Protein AF-A0A318QCZ2-F1 (afdb_monomer_lite)

Organism: NCBI:txid65958

pLDDT: mean 88.86, std 12.42, range [47.62, 98.19]

Foldseek 3Di:
DFDPPDPCDPVTHTPPNDDDDDDDDDDDQWDKDKQADPQCLQLDDLCPDDPPSVPCNQADFSQFGGFSDKDKDWDPDDPPDPDHIDIAIATFAAPQGDDPDSNHHGPDGHPFRRIQMDIAGRADPVVKDKDFAPCLQCVPADQRDFDPPDDHAHPPDLPGPSCVSNCLLSQHAHNPRDGHDHHNGIYID

Secondary structure (DSSP, 8-state):
----SS--BTTB--TT-----PPPSS--SEEEEEES--HHHHTS-TTTPPTTTT-GGGEEETTTEEEEEEEEEEE---TT--PPPEEEEEEEE-BS---SSTTS--SS--SB---EEEEEET--TTT--EEE-HHHHTTTS--S---TTS-SSB-S-TT-GGGHHHHHHHT---TT-SSPPPP-SEEE-

Sequence (189 aa):
MIDRNIPCSAISPSPNDAARYQRPRGTFTGVRFTVGLPFLENHSDPTAAPTPLNMTSMFWTWQYGYRFFTLDVTVTPKPDETARPHGFPVHLGSTGCESVSATEAPRKECSAPNLVTVTLPNFDPSQQTVKLDIRQILATSDVSTNQPKTAPGCMSDPDDQDCKGIFQAFGLPFGSETSPPAQSVFRGR

Structure (mmCIF, N/CA/C/O backbone):
data_AF-A0A318QCZ2-F1
#
_entry.id   AF-A0A318QCZ2-F1
#
loop_
_atom_site.group_PDB
_atom_site.id
_atom_site.type_symbol
_atom_site.label_atom_id
_atom_site.label_alt_id
_atom_site.label_comp_id
_atom_site.label_asym_id
_atom_site.label_entity_id
_atom_site.label_seq_id
_atom_site.pdbx_PDB_ins_code
_atom_site.Cartn_x
_atom_site.Cartn_y
_atom_site.Cartn_z
_atom_site.occupancy
_atom_site.B_iso_or_equiv
_atom_site.auth_seq_id
_atom_site.auth_comp_id
_atom_site.auth_asym_id
_atom_site.auth_atom_id
_atom_site.pdbx_PDB_model_num
ATOM 1 N N . MET A 1 1 ? -11.433 -1.012 -8.392 1.00 49.78 1 MET A N 1
ATOM 2 C CA . MET A 1 1 ? -10.637 0.120 -7.882 1.00 49.78 1 MET A CA 1
ATOM 3 C C . MET A 1 1 ? -11.571 1.275 -7.585 1.00 49.78 1 MET A C 1
ATOM 5 O O . MET A 1 1 ? -12.594 1.391 -8.251 1.00 49.78 1 MET A O 1
ATOM 9 N N . ILE A 1 2 ? -11.252 2.059 -6.558 1.00 51.94 2 ILE A N 1
ATOM 10 C CA . ILE A 1 2 ? -12.021 3.230 -6.131 1.00 51.94 2 ILE A CA 1
ATOM 11 C C . ILE A 1 2 ? -11.177 4.451 -6.519 1.00 51.94 2 ILE A C 1
ATOM 13 O O . ILE A 1 2 ? -10.158 4.700 -5.884 1.00 51.94 2 ILE A O 1
ATOM 17 N N . ASP A 1 3 ? -11.540 5.139 -7.603 1.00 47.62 3 ASP A N 1
ATOM 18 C CA . ASP A 1 3 ? -10.795 6.292 -8.142 1.00 47.62 3 ASP A CA 1
ATOM 19 C C . ASP A 1 3 ? -11.186 7.612 -7.443 1.00 47.62 3 ASP A C 1
ATOM 21 O O . ASP A 1 3 ? -12.313 7.760 -6.956 1.00 47.62 3 ASP A O 1
ATOM 25 N N . ARG A 1 4 ? -10.226 8.546 -7.365 1.00 51.97 4 ARG A N 1
ATOM 26 C CA . ARG A 1 4 ? -10.107 9.628 -6.370 1.00 51.97 4 ARG A CA 1
ATOM 27 C C . ARG A 1 4 ? -9.880 11.041 -6.918 1.00 51.97 4 ARG A C 1
ATOM 29 O O . ARG A 1 4 ? -9.468 11.913 -6.161 1.00 51.97 4 ARG A O 1
ATOM 36 N N . ASN A 1 5 ? -10.282 11.363 -8.144 1.00 50.62 5 ASN A N 1
ATOM 37 C CA . ASN A 1 5 ? -10.475 12.792 -8.460 1.00 50.62 5 ASN A CA 1
ATOM 38 C C . ASN A 1 5 ? -11.755 13.391 -7.842 1.00 50.62 5 ASN A C 1
ATOM 40 O O . ASN A 1 5 ? -12.070 14.555 -8.076 1.00 50.62 5 ASN A O 1
ATOM 44 N N . ILE A 1 6 ? -12.474 12.623 -7.015 1.00 51.75 6 ILE A N 1
ATOM 45 C CA . ILE A 1 6 ? -13.591 13.100 -6.204 1.00 51.75 6 ILE A CA 1
ATOM 46 C C . ILE A 1 6 ? -13.186 12.987 -4.726 1.00 51.75 6 ILE A C 1
ATOM 48 O O . ILE A 1 6 ? -12.898 11.876 -4.267 1.00 51.75 6 ILE A O 1
ATOM 52 N N . PRO A 1 7 ? -13.150 14.098 -3.963 1.00 55.31 7 PRO A N 1
ATOM 53 C CA . PRO A 1 7 ? -12.883 14.042 -2.534 1.00 55.31 7 PRO A CA 1
ATOM 54 C C . PRO A 1 7 ? -13.906 13.128 -1.861 1.00 55.31 7 PRO A C 1
ATOM 56 O O . PRO A 1 7 ? -15.108 13.334 -2.033 1.00 55.31 7 PRO A O 1
ATOM 59 N N . CYS A 1 8 ? -13.446 12.163 -1.056 1.00 52.91 8 CYS A N 1
ATOM 60 C CA . CYS A 1 8 ? -14.321 11.412 -0.158 1.00 52.91 8 CYS A CA 1
ATOM 61 C C . CYS A 1 8 ? -14.980 12.397 0.816 1.00 52.91 8 CYS A C 1
ATOM 63 O O . CYS A 1 8 ? -14.419 12.751 1.851 1.00 52.91 8 CYS A O 1
ATOM 65 N N . SER A 1 9 ? -16.164 12.874 0.454 1.00 54.50 9 SER A N 1
ATOM 66 C CA . SER A 1 9 ? -16.934 13.855 1.202 1.00 54.50 9 SER A CA 1
ATOM 67 C C . SER A 1 9 ? -18.383 13.401 1.251 1.00 54.50 9 SER A C 1
ATOM 69 O O . SER A 1 9 ? -18.859 12.707 0.353 1.00 54.50 9 SER A O 1
ATOM 71 N N . ALA A 1 10 ? -19.111 13.832 2.279 1.00 52.59 10 ALA A N 1
ATOM 72 C CA . ALA A 1 10 ? -20.543 13.554 2.394 1.00 52.59 10 ALA A CA 1
ATOM 73 C C . ALA A 1 10 ? -21.366 14.101 1.206 1.00 52.59 10 ALA A C 1
ATOM 75 O O . ALA A 1 10 ? -22.519 13.724 1.033 1.00 52.59 10 ALA A O 1
ATOM 76 N N . ILE A 1 11 ? -20.775 14.990 0.401 1.00 50.66 11 ILE A N 1
ATOM 77 C CA . ILE A 1 11 ? -21.428 15.758 -0.663 1.00 50.66 11 ILE A CA 1
ATOM 78 C C . ILE A 1 11 ? -21.080 15.216 -2.062 1.00 50.66 11 ILE A C 1
ATOM 80 O O . ILE A 1 11 ? -21.761 15.530 -3.033 1.00 50.66 11 ILE A O 1
ATOM 84 N N . SER A 1 12 ? -20.034 14.392 -2.181 1.00 52.69 12 SER A N 1
ATOM 85 C CA . SER A 1 12 ? -19.625 13.767 -3.441 1.00 52.69 12 SER A CA 1
ATOM 86 C C . SER A 1 12 ? -19.110 12.346 -3.167 1.00 52.69 12 SER A C 1
ATOM 88 O O . SER A 1 12 ? -17.909 12.142 -2.974 1.00 52.69 12 SER A O 1
ATOM 90 N N . PRO A 1 13 ? -20.016 11.358 -3.035 1.00 50.97 13 PRO A N 1
ATOM 91 C CA . PRO A 1 13 ? -19.627 9.978 -2.778 1.00 50.97 13 PRO A CA 1
ATOM 92 C C . PRO A 1 13 ? -18.903 9.387 -3.993 1.00 50.97 13 PRO A C 1
ATOM 94 O O . PRO A 1 13 ? -19.196 9.730 -5.139 1.00 50.97 13 PRO A O 1
ATOM 97 N N . SER A 1 14 ? -17.953 8.483 -3.746 1.00 53.84 14 SER A N 1
ATOM 98 C CA . SER A 1 14 ? -17.264 7.778 -4.829 1.00 53.84 14 SER A CA 1
ATOM 99 C C . SER A 1 14 ? -18.269 6.960 -5.654 1.00 53.84 14 SER A C 1
ATOM 101 O O . SER A 1 14 ? -19.126 6.300 -5.065 1.00 53.84 14 SER A O 1
ATOM 103 N N . PRO A 1 15 ? -18.151 6.921 -6.995 1.00 54.44 15 PRO A N 1
ATOM 104 C CA . PRO A 1 15 ? -19.009 6.085 -7.837 1.00 54.44 15 PRO A CA 1
ATOM 105 C C . PRO A 1 15 ? -18.805 4.577 -7.608 1.00 54.44 15 PRO A C 1
ATOM 107 O O . PRO A 1 15 ? -19.620 3.779 -8.059 1.00 54.44 15 PRO A O 1
ATOM 110 N N . ASN A 1 16 ? -17.734 4.180 -6.910 1.00 63.59 16 ASN A N 1
ATOM 111 C CA . ASN A 1 16 ? -17.421 2.793 -6.569 1.00 63.59 16 ASN A CA 1
ATOM 112 C C . ASN A 1 16 ? -17.177 2.660 -5.057 1.00 63.59 16 ASN A C 1
ATOM 114 O O . ASN A 1 16 ? -16.079 2.320 -4.628 1.00 63.59 16 ASN A O 1
ATOM 118 N N . ASP A 1 17 ? -18.183 2.953 -4.235 1.00 64.06 17 ASP A N 1
ATOM 119 C CA . ASP A 1 17 ? -18.082 2.901 -2.768 1.00 64.06 17 ASP A CA 1
ATOM 120 C C . ASP A 1 17 ? -18.012 1.474 -2.184 1.00 64.06 17 ASP A C 1
ATOM 122 O O . ASP A 1 17 ? -17.675 1.298 -1.012 1.00 64.06 17 ASP A O 1
ATOM 126 N N . ALA A 1 18 ? -18.286 0.450 -3.000 1.00 66.94 18 ALA A N 1
ATOM 127 C CA . ALA A 1 18 ? -18.251 -0.948 -2.595 1.00 66.94 18 ALA A CA 1
ATOM 128 C C . ALA A 1 18 ? -17.677 -1.869 -3.680 1.00 66.94 18 ALA A C 1
ATOM 130 O O . ALA A 1 18 ? -18.066 -1.822 -4.849 1.00 66.94 18 ALA A O 1
ATOM 131 N N . ALA A 1 19 ? -16.819 -2.802 -3.263 1.00 71.94 19 ALA A N 1
ATOM 132 C CA . ALA A 1 19 ? -16.504 -3.986 -4.051 1.00 71.94 19 ALA A CA 1
ATOM 133 C C . ALA A 1 19 ? -17.610 -5.031 -3.847 1.00 71.94 19 ALA A C 1
ATOM 135 O O . ALA A 1 19 ? -17.929 -5.403 -2.716 1.00 71.94 19 ALA A O 1
ATOM 136 N N . ARG A 1 20 ? -18.202 -5.510 -4.942 1.00 75.69 20 ARG A N 1
ATOM 137 C CA . ARG A 1 20 ? -19.234 -6.554 -4.917 1.00 75.69 20 ARG A CA 1
ATOM 138 C C . ARG A 1 20 ? -18.637 -7.863 -5.403 1.00 75.69 20 ARG A C 1
ATOM 140 O O . ARG A 1 20 ? -17.871 -7.879 -6.360 1.00 75.69 20 ARG A O 1
ATOM 147 N N . TYR A 1 21 ? -19.027 -8.959 -4.772 1.00 75.06 21 TYR A N 1
ATOM 148 C CA . TYR A 1 21 ? -18.666 -10.299 -5.208 1.00 75.06 21 TYR A CA 1
ATOM 149 C C . TYR A 1 21 ? -19.895 -11.203 -5.151 1.00 75.06 21 TYR A C 1
ATOM 151 O O . TYR A 1 21 ? -20.818 -10.972 -4.368 1.00 75.06 21 TYR A O 1
ATOM 159 N N . GLN A 1 22 ? -19.915 -12.232 -5.993 1.00 80.62 22 GLN A N 1
ATOM 160 C CA . GLN A 1 22 ? -20.927 -13.279 -5.919 1.00 80.62 22 GLN A CA 1
ATOM 161 C C . GLN A 1 22 ? -20.401 -14.401 -5.031 1.00 80.62 22 GLN A C 1
ATOM 163 O O . GLN A 1 22 ? -19.329 -14.951 -5.278 1.00 80.62 22 GLN A O 1
ATOM 168 N N . ARG A 1 23 ? -21.145 -14.732 -3.975 1.00 79.50 23 ARG A N 1
ATOM 169 C CA . ARG A 1 23 ? -20.776 -15.824 -3.074 1.00 79.50 23 ARG A CA 1
ATOM 170 C C . ARG A 1 23 ? -21.178 -17.170 -3.691 1.00 79.50 23 ARG A C 1
ATOM 172 O O . ARG A 1 23 ? -22.339 -17.319 -4.078 1.00 79.50 23 ARG A O 1
ATOM 179 N N . PRO A 1 24 ? -20.290 -18.178 -3.720 1.00 83.56 24 PRO A N 1
ATOM 180 C CA . PRO A 1 24 ? -20.687 -19.547 -4.031 1.00 83.56 24 PRO A CA 1
ATOM 181 C C . PRO A 1 24 ? -21.717 -20.089 -3.024 1.00 83.56 24 PRO A C 1
ATOM 183 O O . PRO A 1 24 ? -21.839 -19.605 -1.892 1.00 83.56 24 PRO A O 1
ATOM 186 N N . ARG A 1 25 ? -22.452 -21.137 -3.414 1.00 84.75 25 ARG A N 1
ATOM 187 C CA . ARG A 1 25 ? -23.305 -21.883 -2.475 1.00 84.75 25 ARG A CA 1
ATOM 188 C C . A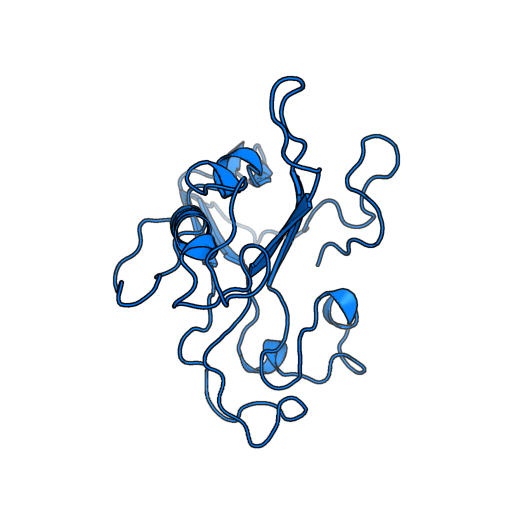RG A 1 25 ? -22.432 -22.599 -1.440 1.00 84.75 25 ARG A C 1
ATOM 190 O O . ARG A 1 25 ? -21.395 -23.149 -1.793 1.00 84.75 25 ARG A O 1
ATOM 197 N N . GLY A 1 26 ? -22.873 -22.614 -0.183 1.00 85.50 26 GLY A N 1
ATOM 198 C CA . GLY A 1 26 ? -22.170 -23.277 0.918 1.00 85.50 26 GLY A CA 1
ATOM 199 C C . GLY A 1 26 ? -22.177 -22.469 2.214 1.00 85.50 26 GLY A C 1
ATOM 200 O O . GLY A 1 26 ? -22.695 -21.347 2.255 1.00 85.50 26 GLY A O 1
ATOM 201 N N . THR A 1 27 ? -21.596 -23.060 3.256 1.00 84.75 27 THR A N 1
ATOM 202 C CA . THR A 1 27 ? -21.367 -22.435 4.564 1.00 84.75 27 THR A CA 1
ATOM 203 C C . THR A 1 27 ? -19.943 -21.902 4.620 1.00 84.75 27 THR A C 1
ATOM 205 O O . THR A 1 27 ? -19.006 -22.592 4.227 1.00 84.75 27 THR A O 1
ATOM 208 N N . PHE A 1 28 ? -19.783 -20.680 5.117 1.00 85.88 28 PHE A N 1
ATOM 209 C CA . PHE A 1 28 ? -18.498 -19.997 5.212 1.00 85.88 28 PHE A CA 1
ATOM 210 C C . PHE A 1 28 ? -18.249 -19.635 6.672 1.00 85.88 28 PHE A C 1
ATOM 212 O O . PHE A 1 28 ? -19.167 -19.208 7.365 1.00 85.88 28 PHE A O 1
ATOM 219 N N . THR A 1 29 ? -17.017 -19.815 7.135 1.00 90.44 29 THR A N 1
ATOM 220 C CA . THR A 1 29 ? -16.591 -19.477 8.503 1.00 90.44 29 THR A CA 1
ATOM 221 C C . THR A 1 29 ? -15.766 -18.195 8.549 1.00 90.44 29 THR A C 1
ATOM 223 O O . THR A 1 29 ? -15.229 -17.841 9.593 1.00 90.44 29 THR A O 1
ATOM 226 N N . GLY A 1 30 ? -15.627 -17.499 7.422 1.00 93.00 30 GLY A N 1
ATOM 227 C CA . GLY A 1 30 ? -14.833 -16.288 7.307 1.00 93.00 30 GLY A CA 1
ATOM 228 C C . GLY A 1 30 ? -14.638 -15.858 5.860 1.00 93.00 30 GLY A C 1
ATOM 229 O O . GLY A 1 30 ? -15.096 -16.520 4.926 1.00 93.00 30 GLY A O 1
ATOM 230 N N . VAL A 1 31 ? -13.915 -14.756 5.685 1.00 92.75 31 VAL A N 1
ATOM 231 C CA . VAL A 1 31 ? -13.464 -14.275 4.377 1.00 92.75 31 VAL A CA 1
ATOM 232 C C . VAL A 1 31 ? -11.962 -14.021 4.406 1.00 92.75 31 VAL A C 1
ATOM 234 O O . VAL A 1 31 ? -11.416 -13.532 5.397 1.00 92.75 31 VAL A O 1
ATOM 237 N N . ARG A 1 32 ? -11.289 -14.354 3.304 1.00 94.38 32 ARG A N 1
ATOM 238 C CA . ARG A 1 32 ? -9.893 -14.004 3.057 1.00 94.38 32 ARG A CA 1
ATOM 239 C C . ARG A 1 32 ? -9.766 -13.412 1.664 1.00 94.38 32 ARG A C 1
ATOM 241 O O . ARG A 1 32 ? -10.324 -13.959 0.718 1.00 94.38 32 ARG A O 1
ATOM 248 N N . PHE A 1 33 ? -9.041 -12.311 1.549 1.00 93.69 33 PHE A N 1
ATOM 249 C CA . PHE A 1 33 ? -8.756 -11.665 0.273 1.00 93.69 33 PHE A CA 1
ATOM 250 C C . PHE A 1 33 ? -7.414 -10.939 0.333 1.00 93.69 33 PHE A C 1
ATOM 252 O O . PHE A 1 33 ? -6.857 -10.729 1.413 1.00 93.69 33 PHE A O 1
ATOM 259 N N . THR A 1 34 ? -6.911 -10.559 -0.835 1.00 95.88 34 THR A N 1
ATOM 260 C CA . THR A 1 34 ? -5.675 -9.792 -0.974 1.00 95.88 34 THR A CA 1
ATOM 261 C C . THR A 1 34 ? -6.004 -8.393 -1.478 1.00 95.88 34 THR A C 1
ATOM 263 O O . THR A 1 34 ? -6.787 -8.251 -2.417 1.00 95.88 34 THR A O 1
ATOM 266 N N . VAL A 1 35 ? -5.419 -7.362 -0.867 1.00 95.62 35 VAL A N 1
ATOM 267 C CA . VAL A 1 35 ? -5.391 -6.011 -1.444 1.00 95.62 35 VAL A CA 1
ATOM 268 C C . VAL A 1 35 ? -4.099 -5.892 -2.236 1.00 95.62 35 VAL A C 1
ATOM 270 O O . VAL A 1 35 ? -3.010 -5.833 -1.668 1.00 95.62 35 VAL A O 1
ATOM 273 N N . GLY A 1 36 ? -4.244 -5.943 -3.554 1.00 95.06 36 GLY A N 1
ATOM 274 C CA . GLY A 1 36 ? -3.154 -5.947 -4.515 1.00 95.06 36 GLY A CA 1
ATOM 275 C C . GLY A 1 36 ? -3.565 -6.611 -5.820 1.00 95.06 36 GLY A C 1
ATOM 276 O O . GLY A 1 36 ? -4.715 -7.033 -5.971 1.00 95.06 36 GLY A O 1
ATOM 277 N N . LEU A 1 37 ? -2.626 -6.699 -6.756 1.00 95.31 37 LEU A N 1
ATOM 278 C CA . LEU A 1 37 ? -2.798 -7.404 -8.024 1.00 95.31 37 LEU A CA 1
ATOM 279 C C . LEU A 1 37 ? -1.761 -8.523 -8.138 1.00 95.31 37 LEU A C 1
ATOM 281 O O . LEU A 1 37 ? -0.651 -8.367 -7.626 1.00 95.31 37 LEU A O 1
ATOM 285 N N . PRO A 1 38 ? -2.082 -9.643 -8.809 1.00 96.00 38 PRO A N 1
ATOM 286 C CA . PRO A 1 38 ? -1.045 -10.582 -9.199 1.00 96.00 38 PRO A CA 1
ATOM 287 C C . PRO A 1 38 ? -0.043 -9.901 -10.144 1.00 96.00 38 PRO A C 1
ATOM 289 O O . PRO A 1 38 ? -0.347 -8.897 -10.790 1.00 96.00 38 PRO A O 1
ATOM 292 N N . PHE A 1 39 ? 1.180 -10.430 -10.182 1.00 97.38 39 PHE A N 1
ATOM 293 C CA . PHE A 1 39 ? 2.324 -9.772 -10.814 1.00 97.38 39 PHE A CA 1
ATOM 294 C C . PHE A 1 39 ? 2.075 -9.374 -12.279 1.00 97.38 39 PHE A C 1
ATOM 296 O O . PHE A 1 39 ? 2.340 -8.238 -12.664 1.00 97.38 39 PHE A O 1
ATOM 303 N N . LEU A 1 40 ? 1.533 -10.284 -13.094 1.00 95.31 40 LEU A N 1
ATOM 304 C CA . LEU A 1 40 ? 1.324 -10.025 -14.522 1.00 95.31 40 LEU A CA 1
ATOM 305 C C . LEU A 1 40 ? 0.307 -8.904 -14.753 1.00 95.31 40 LEU A C 1
ATOM 307 O O . LEU A 1 40 ? 0.531 -8.027 -15.582 1.00 95.31 40 LEU A O 1
ATOM 311 N N . GLU A 1 41 ? -0.787 -8.903 -13.997 1.00 95.19 41 GLU A N 1
ATOM 312 C CA . GLU A 1 41 ? -1.804 -7.861 -14.048 1.00 95.19 41 GLU A CA 1
ATOM 313 C C . GLU A 1 41 ? -1.253 -6.527 -13.537 1.00 95.19 41 GLU A C 1
ATOM 315 O O . GLU A 1 41 ? -1.534 -5.491 -14.142 1.00 95.19 41 GLU A O 1
ATOM 320 N N . ASN A 1 42 ? -0.432 -6.549 -12.479 1.00 96.62 42 ASN A N 1
ATOM 321 C CA . ASN A 1 42 ? 0.165 -5.350 -11.894 1.00 96.62 42 ASN A CA 1
ATOM 322 C C . ASN A 1 42 ? 1.030 -4.561 -12.892 1.00 96.62 42 ASN A C 1
ATOM 324 O O . ASN A 1 42 ? 1.007 -3.335 -12.892 1.00 96.62 42 ASN A O 1
ATOM 328 N N . HIS A 1 43 ? 1.771 -5.258 -13.754 1.00 96.75 43 HIS A N 1
ATOM 329 C CA . HIS A 1 43 ? 2.695 -4.645 -14.716 1.00 96.75 43 HIS A CA 1
ATOM 330 C C . HIS A 1 43 ? 2.185 -4.689 -16.167 1.00 96.75 43 HIS A C 1
ATOM 332 O O . HIS A 1 43 ? 2.946 -4.452 -17.107 1.00 96.75 43 HIS A O 1
ATOM 338 N N . SER A 1 44 ? 0.901 -5.006 -16.360 1.00 93.44 44 SER A N 1
ATOM 339 C CA . SER A 1 44 ? 0.249 -4.976 -17.673 1.00 93.44 44 SER A CA 1
ATOM 340 C C . SER A 1 44 ? 0.059 -3.542 -18.187 1.00 93.44 44 SER A C 1
ATOM 342 O O . SER A 1 44 ? 0.100 -2.585 -17.415 1.00 93.44 44 SER A O 1
ATOM 344 N N . ASP A 1 45 ? -0.155 -3.384 -19.497 1.00 92.31 45 ASP A N 1
ATOM 345 C CA . ASP A 1 45 ? -0.419 -2.076 -20.108 1.00 92.31 45 ASP A CA 1
ATOM 346 C C . ASP A 1 45 ? -1.756 -1.492 -19.602 1.00 92.31 45 ASP A C 1
ATOM 348 O O . ASP A 1 45 ? -2.825 -2.009 -19.955 1.00 92.31 45 ASP A O 1
ATOM 352 N N . PRO A 1 46 ? -1.737 -0.397 -18.817 1.00 88.50 46 PRO A N 1
ATOM 353 C CA . PRO A 1 46 ? -2.949 0.186 -18.257 1.00 88.50 46 PRO A CA 1
ATOM 354 C C . PRO A 1 46 ? -3.835 0.846 -19.320 1.00 88.50 46 PRO A C 1
ATOM 356 O O . PRO A 1 46 ? -5.022 1.051 -19.083 1.00 88.50 46 PRO A O 1
ATOM 359 N N . THR A 1 47 ? -3.298 1.170 -20.501 1.00 88.81 47 THR A N 1
ATOM 360 C CA . THR A 1 47 ? -4.066 1.793 -21.592 1.00 88.81 47 THR A CA 1
ATOM 361 C C . THR A 1 47 ? -4.945 0.789 -22.338 1.00 88.81 47 THR A C 1
ATOM 363 O O . THR A 1 47 ? -5.953 1.174 -22.931 1.00 88.81 47 THR A O 1
ATOM 366 N N . ALA A 1 48 ? -4.597 -0.499 -22.262 1.00 91.81 48 ALA A N 1
ATOM 367 C CA . ALA A 1 48 ? -5.330 -1.606 -22.870 1.00 91.81 48 ALA A CA 1
ATOM 368 C C . ALA A 1 48 ? -6.099 -2.463 -21.845 1.00 91.81 48 ALA A C 1
ATOM 370 O O . ALA A 1 48 ? -6.849 -3.363 -22.231 1.00 91.81 48 ALA A O 1
ATOM 371 N N . ALA A 1 49 ? -5.914 -2.217 -20.546 1.00 89.12 49 ALA A N 1
ATOM 372 C CA . ALA A 1 49 ? -6.538 -3.002 -19.490 1.00 89.12 49 ALA A CA 1
ATOM 373 C C . ALA A 1 49 ? -8.071 -2.805 -19.449 1.00 89.12 49 ALA A C 1
ATOM 375 O O . ALA A 1 49 ? -8.574 -1.725 -19.752 1.00 89.12 49 ALA A O 1
ATOM 376 N N . PRO A 1 50 ? -8.864 -3.817 -19.056 1.00 85.62 50 PRO A N 1
ATOM 377 C CA . PRO A 1 50 ? -10.296 -3.636 -18.842 1.00 85.62 50 PRO A CA 1
ATOM 378 C C . PRO A 1 50 ? -10.570 -2.842 -17.556 1.00 85.62 50 PRO A C 1
ATOM 380 O O . PRO A 1 50 ? -9.757 -2.811 -16.632 1.00 85.62 50 PRO A O 1
ATOM 383 N N . THR A 1 51 ? -11.759 -2.247 -17.439 1.00 79.56 51 THR A N 1
ATOM 384 C CA . THR A 1 51 ? -12.223 -1.668 -16.168 1.00 79.56 51 THR A CA 1
ATOM 385 C C . THR A 1 51 ? -12.230 -2.729 -15.058 1.00 79.56 51 THR A C 1
ATOM 387 O O . THR A 1 51 ? -12.701 -3.843 -15.287 1.00 79.56 51 THR A O 1
ATOM 390 N N . PRO A 1 52 ? -11.745 -2.410 -13.842 1.00 79.50 52 PRO A N 1
ATOM 391 C CA . PRO A 1 52 ? -11.332 -1.083 -13.371 1.00 79.50 52 PRO A CA 1
ATOM 392 C C . PRO A 1 52 ? -9.845 -0.742 -13.568 1.00 79.50 52 PRO A C 1
ATOM 394 O O . PRO A 1 52 ? -9.421 0.305 -13.098 1.00 79.50 52 PRO A O 1
ATOM 397 N N . LEU A 1 53 ? -9.049 -1.597 -14.211 1.00 86.62 53 LEU A N 1
ATOM 398 C CA . LEU A 1 53 ? -7.602 -1.408 -14.371 1.00 86.62 53 LEU A CA 1
ATOM 399 C C . LEU A 1 53 ? -7.222 -0.348 -15.417 1.00 86.62 53 LEU A C 1
ATOM 401 O O . LEU A 1 53 ? -6.134 0.200 -15.344 1.00 86.62 53 LEU A O 1
ATOM 405 N N . ASN A 1 54 ? -8.137 0.070 -16.295 1.00 83.06 54 ASN A N 1
ATOM 406 C CA . ASN A 1 54 ? -7.911 1.224 -17.181 1.00 83.06 54 ASN A CA 1
ATOM 407 C C . ASN A 1 54 ? -7.819 2.592 -16.475 1.00 83.06 54 ASN A C 1
ATOM 409 O O . ASN A 1 54 ? -7.643 3.617 -17.134 1.00 83.06 54 ASN A O 1
ATOM 413 N N . MET A 1 55 ? -7.964 2.645 -15.149 1.00 78.50 55 MET A N 1
ATOM 414 C CA . MET A 1 55 ? -7.794 3.869 -14.365 1.00 78.50 55 MET A CA 1
ATOM 415 C C . MET A 1 55 ? -6.303 4.141 -14.133 1.00 78.50 55 MET A C 1
ATOM 417 O O . MET A 1 55 ? -5.713 3.724 -13.134 1.00 78.50 55 MET A O 1
ATOM 421 N N . THR A 1 56 ? -5.693 4.879 -15.059 1.00 82.00 56 THR A N 1
ATOM 422 C CA . THR A 1 56 ? -4.260 5.216 -15.024 1.00 82.00 56 THR A CA 1
ATOM 423 C C . THR A 1 56 ? -3.865 6.078 -13.820 1.00 82.00 56 THR A C 1
ATOM 425 O O . THR A 1 56 ? -2.696 6.098 -13.449 1.00 82.00 56 THR A O 1
ATOM 428 N N . SER A 1 57 ? -4.825 6.724 -13.144 1.00 83.75 57 SER A N 1
ATOM 429 C CA . SER A 1 57 ? -4.607 7.476 -11.898 1.00 83.75 57 SER A CA 1
ATOM 430 C C . SER A 1 57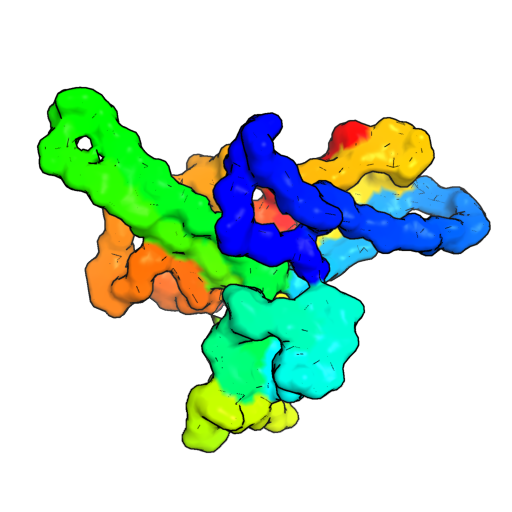 ? -4.070 6.621 -10.751 1.00 83.75 57 SER A C 1
ATOM 432 O O . SER A 1 57 ? -3.442 7.170 -9.850 1.00 83.75 57 SER A O 1
ATOM 434 N N . MET A 1 58 ? -4.285 5.302 -10.782 1.00 87.69 58 MET A N 1
ATOM 435 C CA . MET A 1 58 ? -3.733 4.351 -9.814 1.00 87.69 58 MET A CA 1
ATOM 436 C C . MET A 1 58 ? -2.426 3.722 -10.300 1.00 87.69 58 MET A C 1
ATOM 438 O O . MET A 1 58 ? -1.706 3.134 -9.506 1.00 87.69 58 MET A O 1
ATOM 442 N N . PHE A 1 59 ? -2.062 3.872 -11.569 1.00 92.25 59 PHE A N 1
ATOM 443 C CA . PHE A 1 59 ? -0.821 3.338 -12.119 1.00 92.25 59 PHE A CA 1
ATOM 444 C C . PHE A 1 59 ? 0.360 4.256 -11.760 1.00 92.25 59 PHE A C 1
ATOM 446 O O . PHE A 1 59 ? 0.231 5.478 -11.843 1.00 92.25 59 PHE A O 1
ATOM 453 N N . TRP A 1 60 ? 1.478 3.707 -11.280 1.00 93.94 60 TRP A N 1
ATOM 454 C CA . TRP A 1 60 ? 2.691 4.479 -10.978 1.00 93.94 60 TRP A CA 1
ATOM 455 C C . TRP A 1 60 ? 3.583 4.580 -12.210 1.00 93.94 60 TRP A C 1
ATOM 457 O O . TRP A 1 60 ? 3.778 5.661 -12.758 1.00 93.94 60 TRP A O 1
ATOM 467 N N . THR A 1 61 ? 4.121 3.445 -12.642 1.00 95.19 61 THR A N 1
ATOM 468 C CA . THR A 1 61 ? 4.999 3.289 -13.804 1.00 95.19 61 THR A CA 1
ATOM 469 C C . THR A 1 61 ? 4.888 1.845 -14.289 1.00 95.19 61 THR A C 1
ATOM 471 O O . THR A 1 61 ? 4.368 0.996 -13.570 1.00 95.19 61 THR A O 1
ATOM 474 N N . TRP A 1 62 ? 5.412 1.517 -15.469 1.00 94.88 62 TRP A N 1
ATOM 475 C CA . TRP A 1 62 ? 5.460 0.117 -15.908 1.00 94.88 62 TRP A CA 1
ATOM 476 C C . TRP A 1 62 ? 6.363 -0.725 -14.999 1.00 94.88 62 TRP A C 1
ATOM 478 O O . TRP A 1 62 ? 6.027 -1.868 -14.684 1.00 94.88 62 TRP A O 1
ATOM 488 N N . GLN A 1 63 ? 7.444 -0.131 -14.488 1.00 96.81 63 GLN A N 1
ATOM 489 C CA . GLN A 1 63 ? 8.344 -0.790 -13.550 1.00 96.81 63 GLN A CA 1
ATOM 490 C C . GLN A 1 63 ? 7.670 -1.155 -12.222 1.00 96.81 63 GLN A C 1
ATOM 492 O O . GLN A 1 63 ? 7.875 -2.266 -11.750 1.00 96.81 63 GLN A O 1
ATOM 497 N N . TYR A 1 64 ? 6.884 -0.257 -11.617 1.00 96.44 64 TYR A N 1
ATOM 498 C CA . TYR A 1 64 ? 6.276 -0.474 -10.291 1.00 96.44 64 TYR A CA 1
ATOM 499 C C . TYR A 1 64 ? 4.821 -0.964 -10.341 1.00 96.44 64 TYR A C 1
ATOM 501 O O . TYR A 1 64 ? 4.322 -1.537 -9.374 1.00 96.44 64 TYR A O 1
ATOM 509 N N . GLY A 1 65 ? 4.155 -0.803 -11.483 1.00 96.62 65 GLY A N 1
ATOM 510 C CA . GLY A 1 65 ? 2.777 -1.222 -11.699 1.00 96.62 65 GLY A CA 1
ATOM 511 C C . GLY A 1 65 ? 1.754 -0.289 -11.051 1.00 96.62 65 GLY A C 1
ATOM 512 O O . GLY A 1 65 ? 1.922 0.934 -11.026 1.00 96.62 65 GLY A O 1
ATOM 513 N N . TYR A 1 66 ? 0.667 -0.861 -10.537 1.00 95.88 66 TYR A N 1
ATOM 514 C CA . TYR A 1 66 ? -0.405 -0.135 -9.861 1.00 95.88 66 TYR A CA 1
ATOM 515 C C . TYR A 1 66 ? -0.109 0.095 -8.377 1.00 95.88 66 TYR A C 1
ATOM 517 O O . TYR A 1 66 ? 0.434 -0.748 -7.666 1.00 95.88 66 TYR A O 1
ATOM 525 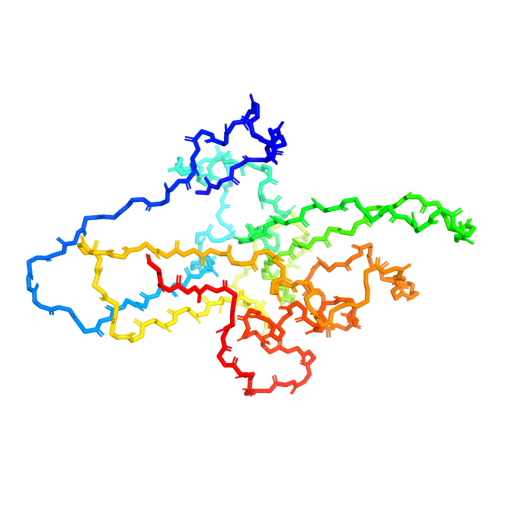N N . ARG A 1 67 ? -0.604 1.224 -7.876 1.00 94.75 67 ARG A N 1
ATOM 526 C CA . ARG A 1 67 ? -0.904 1.430 -6.463 1.00 94.75 67 ARG A CA 1
ATOM 527 C C . ARG A 1 67 ? -2.148 0.628 -6.110 1.00 94.75 67 ARG A C 1
ATOM 529 O O . ARG A 1 67 ? -3.199 0.763 -6.732 1.00 94.75 67 ARG A O 1
ATOM 536 N N . PHE A 1 68 ? -2.043 -0.188 -5.078 1.00 94.44 68 PHE A N 1
ATOM 537 C CA . PHE A 1 68 ? -3.117 -1.017 -4.542 1.00 94.44 68 PHE A CA 1
ATOM 538 C C . PHE A 1 68 ? -4.019 -0.252 -3.579 1.00 94.44 68 PHE A C 1
ATOM 540 O O . PHE A 1 68 ? -5.190 -0.595 -3.411 1.00 94.44 68 PHE A O 1
ATOM 547 N N . PHE A 1 69 ? -3.481 0.794 -2.955 1.00 93.69 69 PHE A N 1
ATOM 548 C CA . PHE A 1 69 ? -4.212 1.670 -2.055 1.00 93.69 69 PHE A CA 1
ATOM 549 C C . PHE A 1 69 ? -3.642 3.085 -2.118 1.00 93.69 69 PHE A C 1
ATOM 551 O O . PHE A 1 69 ? -2.427 3.264 -2.165 1.00 93.69 69 PHE A O 1
ATOM 558 N N . THR A 1 70 ? -4.523 4.083 -2.089 1.00 92.06 70 THR A N 1
ATOM 559 C CA . THR A 1 70 ? -4.149 5.491 -1.956 1.00 92.06 70 THR A CA 1
ATOM 560 C C . THR A 1 70 ? -5.007 6.168 -0.894 1.00 92.06 70 THR A C 1
ATOM 562 O O . THR A 1 70 ? -6.234 6.021 -0.838 1.00 92.06 70 THR A O 1
ATOM 565 N N . LEU A 1 71 ? -4.346 6.929 -0.032 1.00 92.06 71 LEU A N 1
ATOM 566 C CA . LEU A 1 71 ? -4.958 7.835 0.922 1.00 92.06 71 LEU A CA 1
ATOM 567 C C . LEU A 1 71 ? -4.153 9.126 0.943 1.00 92.06 71 LEU A C 1
ATOM 569 O O . LEU A 1 71 ? -3.077 9.184 1.518 1.00 92.06 71 LEU A O 1
ATOM 573 N N . ASP A 1 72 ? -4.708 10.169 0.346 1.00 90.00 72 ASP A N 1
ATOM 574 C CA . ASP A 1 72 ? -4.151 11.514 0.425 1.00 90.00 72 ASP A CA 1
ATOM 575 C C . ASP A 1 72 ? -4.865 12.280 1.538 1.00 90.00 72 ASP A C 1
ATOM 577 O O . ASP A 1 72 ? -6.092 12.434 1.496 1.00 90.00 72 ASP A O 1
ATOM 581 N N . VAL A 1 73 ? -4.117 12.718 2.555 1.00 88.81 73 VAL A N 1
ATOM 582 C CA . VAL A 1 73 ? -4.643 13.556 3.641 1.00 88.81 73 VAL A CA 1
ATOM 583 C C . VAL A 1 73 ? -3.924 14.894 3.702 1.00 88.81 73 VAL A C 1
ATOM 585 O O . VAL A 1 73 ? -2.737 14.997 3.399 1.00 88.81 73 VAL A O 1
ATOM 588 N N . THR A 1 74 ? -4.653 15.916 4.141 1.00 91.06 74 THR A N 1
ATOM 589 C CA . THR A 1 74 ? -4.083 17.213 4.509 1.00 91.06 74 THR A CA 1
ATOM 590 C C . THR A 1 74 ? -3.946 17.272 6.020 1.00 91.06 74 THR A C 1
ATOM 592 O O . THR A 1 74 ? -4.940 17.236 6.748 1.00 91.06 74 THR A O 1
ATOM 595 N N . VAL A 1 75 ? -2.713 17.394 6.491 1.00 89.69 75 VAL A N 1
ATOM 596 C CA . VAL A 1 75 ? -2.385 17.604 7.895 1.00 89.69 75 VAL A CA 1
ATOM 597 C C . VAL A 1 75 ? -2.565 19.084 8.190 1.00 89.69 75 VAL A C 1
ATOM 599 O O . VAL A 1 75 ? -1.922 19.940 7.582 1.00 89.69 75 VAL A O 1
ATOM 602 N N . THR A 1 76 ? -3.500 19.385 9.090 1.00 90.44 76 THR A N 1
ATOM 603 C CA . THR A 1 76 ? -3.784 20.752 9.536 1.00 90.44 76 THR A CA 1
ATOM 604 C C . THR A 1 76 ? -3.203 20.928 10.938 1.00 90.44 76 THR A C 1
ATOM 606 O O . THR A 1 76 ? -3.686 20.262 11.857 1.00 90.44 76 THR A O 1
ATOM 609 N N . PRO A 1 77 ? -2.179 21.782 11.106 1.00 85.31 77 PRO A N 1
ATOM 610 C CA . PRO A 1 77 ? -1.584 22.091 12.399 1.00 85.31 77 PRO A CA 1
ATOM 611 C C . PRO A 1 77 ? -2.616 22.636 13.377 1.00 85.31 77 PRO A C 1
ATOM 613 O O . PRO A 1 77 ? -3.627 23.229 12.977 1.00 85.31 77 PRO A O 1
ATOM 616 N N . LYS A 1 78 ? -2.357 22.453 14.669 1.00 86.81 78 LYS A N 1
ATOM 617 C CA . LYS A 1 78 ? -3.197 23.072 15.696 1.00 86.81 78 LYS A CA 1
ATOM 618 C C . LYS A 1 78 ? -3.052 24.600 15.656 1.00 86.81 78 LYS A C 1
ATOM 620 O O . LYS A 1 78 ? -2.024 25.099 15.203 1.00 86.81 78 LYS A O 1
ATOM 625 N N . PRO A 1 79 ? -4.051 25.366 16.139 1.00 85.12 79 PRO A N 1
ATOM 626 C CA . PRO A 1 79 ? -4.007 26.831 16.098 1.00 85.12 79 PRO A CA 1
ATOM 627 C C . PRO A 1 79 ? -2.784 27.471 16.777 1.00 85.12 79 PRO A C 1
ATOM 629 O O . PRO A 1 79 ? 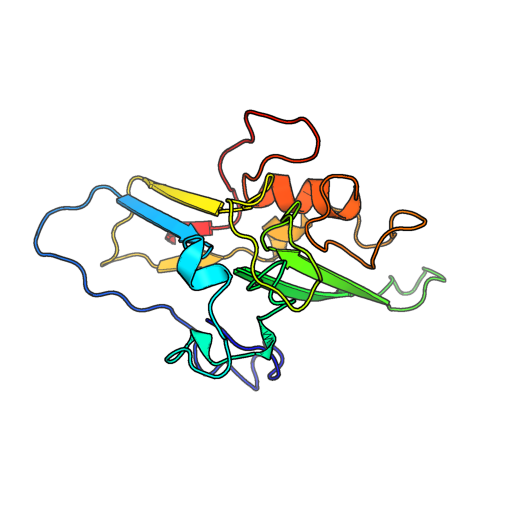-2.443 28.606 16.461 1.00 85.12 79 PRO A O 1
ATOM 632 N N . ASP A 1 80 ? -2.155 26.770 17.720 1.00 87.31 80 ASP A N 1
ATOM 633 C CA . ASP A 1 80 ? -0.976 27.190 18.479 1.00 87.31 80 ASP A CA 1
ATOM 634 C C . ASP A 1 80 ? 0.363 26.731 17.868 1.00 87.31 80 ASP A C 1
ATOM 636 O O . ASP A 1 80 ? 1.427 27.124 18.347 1.00 87.31 80 ASP A O 1
ATOM 640 N N . GLU A 1 81 ? 0.337 25.945 16.791 1.00 84.75 81 GLU A N 1
ATOM 641 C CA . GLU A 1 81 ? 1.529 25.484 16.081 1.00 84.75 81 GLU A CA 1
ATOM 642 C C . GLU A 1 81 ? 1.910 26.451 14.945 1.00 84.75 81 GLU A C 1
ATOM 644 O O . GLU A 1 81 ? 1.066 26.977 14.222 1.00 84.75 81 GLU A O 1
ATOM 649 N N . THR A 1 82 ? 3.212 26.674 14.744 1.00 82.75 82 THR A N 1
ATOM 650 C CA . THR A 1 82 ? 3.733 27.554 13.677 1.00 82.75 82 THR A CA 1
ATOM 651 C C . THR A 1 82 ? 3.873 26.854 12.322 1.00 82.75 82 THR A C 1
ATOM 653 O O . THR A 1 82 ? 4.213 27.495 11.322 1.00 82.75 82 THR A O 1
ATOM 656 N N . ALA A 1 83 ? 3.634 25.540 12.277 1.00 84.56 83 ALA A N 1
ATOM 657 C CA . ALA A 1 83 ? 3.692 24.754 11.056 1.00 84.56 83 ALA A CA 1
ATOM 658 C C . ALA A 1 83 ? 2.611 25.205 10.060 1.00 84.56 83 ALA A C 1
ATOM 660 O O . ALA A 1 83 ? 1.547 25.698 10.432 1.00 84.56 83 ALA A O 1
ATOM 661 N N . ARG A 1 84 ? 2.876 25.029 8.763 1.00 87.00 84 ARG A N 1
ATOM 662 C CA . ARG A 1 84 ? 1.868 25.234 7.713 1.00 87.00 84 ARG A CA 1
ATOM 663 C C . ARG A 1 84 ? 1.136 23.917 7.437 1.00 87.00 84 ARG A C 1
ATOM 665 O O . ARG A 1 84 ? 1.757 22.856 7.558 1.00 87.00 84 ARG A O 1
ATOM 672 N N . PRO A 1 85 ? -0.145 23.964 7.022 1.00 90.81 85 PRO A N 1
ATOM 673 C CA . PRO A 1 85 ? -0.810 22.794 6.472 1.00 90.81 85 PRO A CA 1
ATOM 674 C C . PRO A 1 85 ? 0.006 22.170 5.342 1.00 90.81 85 PRO A C 1
ATOM 676 O O . PRO A 1 85 ? 0.542 22.887 4.495 1.00 90.81 85 PRO A O 1
ATOM 679 N N . HIS A 1 86 ? 0.095 20.847 5.337 1.00 91.06 86 HIS A N 1
ATOM 680 C CA . HIS A 1 86 ? 0.849 20.083 4.346 1.00 91.06 86 HIS A CA 1
ATOM 681 C C . HIS A 1 86 ? 0.155 18.750 4.049 1.00 91.06 86 HIS A C 1
ATOM 683 O O . HIS A 1 86 ? -0.732 18.320 4.784 1.00 91.06 86 HIS A O 1
ATOM 689 N N . GLY A 1 87 ? 0.511 18.123 2.929 1.00 92.50 87 GLY A N 1
ATOM 690 C CA . GLY A 1 87 ? -0.028 16.820 2.543 1.00 92.50 87 GLY A CA 1
ATOM 691 C C . GLY A 1 87 ? 0.786 15.671 3.132 1.00 92.50 87 GLY A C 1
ATOM 692 O O . GLY A 1 87 ? 2.007 15.769 3.207 1.00 92.50 87 GLY A O 1
ATOM 693 N N . PHE A 1 88 ? 0.109 14.579 3.478 1.00 94.62 88 PHE A N 1
ATOM 694 C CA . PHE A 1 88 ? 0.722 13.297 3.821 1.00 94.62 88 PHE A CA 1
ATOM 695 C C . PHE A 1 88 ? 0.060 12.207 2.962 1.00 94.62 88 PHE A C 1
ATOM 697 O O . PHE A 1 88 ? -1.009 11.699 3.316 1.00 94.62 88 PHE A O 1
ATOM 704 N N . PRO A 1 89 ? 0.597 11.908 1.768 1.00 95.44 89 PRO A N 1
ATOM 705 C CA . PRO A 1 89 ? 0.077 10.831 0.937 1.00 95.44 89 PRO A CA 1
ATOM 706 C C . PRO A 1 89 ? 0.484 9.467 1.507 1.00 95.44 89 PRO A C 1
ATOM 708 O O . PRO A 1 89 ? 1.575 9.288 2.037 1.00 95.44 89 PRO A O 1
ATOM 711 N N . VAL A 1 90 ? -0.404 8.487 1.380 1.00 96.88 90 VAL A N 1
ATOM 712 C CA . VAL A 1 90 ? -0.151 7.081 1.699 1.00 96.88 90 VAL A CA 1
ATOM 713 C C . VAL A 1 90 ? -0.495 6.261 0.474 1.00 96.88 90 VAL A C 1
ATOM 715 O O . VAL A 1 90 ? -1.671 6.011 0.197 1.00 96.88 90 VAL A O 1
ATOM 718 N N . HIS A 1 91 ? 0.517 5.878 -0.292 1.00 96.94 91 HIS A N 1
ATOM 719 C CA . HIS A 1 91 ? 0.369 5.105 -1.519 1.00 96.94 91 HIS A CA 1
ATOM 720 C C . HIS A 1 91 ? 1.053 3.750 -1.330 1.00 96.94 91 HIS A C 1
ATOM 722 O O . HIS A 1 91 ? 2.271 3.665 -1.163 1.00 96.94 91 HIS A O 1
ATOM 728 N N . LEU A 1 92 ? 0.249 2.687 -1.348 1.00 97.75 92 LEU A N 1
ATOM 729 C CA . LEU A 1 92 ? 0.733 1.313 -1.271 1.00 97.75 92 LEU A CA 1
ATOM 730 C C . LEU A 1 92 ? 0.813 0.692 -2.656 1.00 97.75 92 LEU A C 1
ATOM 732 O O . LEU A 1 92 ? -0.175 0.725 -3.384 1.00 97.75 92 LEU A O 1
ATOM 736 N N . GLY A 1 93 ? 1.943 0.085 -2.993 1.00 97.50 93 GLY A N 1
ATOM 737 C CA . GLY A 1 93 ? 2.149 -0.677 -4.225 1.00 97.50 93 GLY A CA 1
ATOM 738 C C . GLY A 1 93 ? 3.476 -1.429 -4.184 1.00 97.50 93 GLY A C 1
ATOM 739 O O . GLY A 1 93 ? 4.213 -1.331 -3.201 1.00 97.50 93 GLY A O 1
ATOM 740 N N . SER A 1 94 ? 3.780 -2.202 -5.224 1.00 98.19 94 SER A N 1
ATOM 741 C CA . SER A 1 94 ? 5.029 -2.968 -5.284 1.00 98.19 94 SER A CA 1
ATOM 742 C C . SER A 1 94 ? 6.260 -2.057 -5.395 1.00 98.19 94 SER A C 1
ATOM 744 O O . SER A 1 94 ? 6.242 -1.058 -6.112 1.00 98.19 94 SER A O 1
ATOM 746 N N . THR A 1 95 ? 7.346 -2.424 -4.715 1.00 96.94 95 THR A N 1
ATOM 747 C CA . THR A 1 95 ? 8.653 -1.748 -4.765 1.00 96.94 95 THR A CA 1
ATOM 748 C C . THR A 1 95 ? 9.788 -2.765 -4.911 1.00 96.94 95 THR A C 1
ATOM 750 O O . THR A 1 95 ? 9.579 -3.976 -4.827 1.00 96.94 95 THR A O 1
ATOM 753 N N . GLY A 1 96 ? 11.000 -2.295 -5.230 1.00 96.06 96 GLY A N 1
ATOM 754 C CA . GLY A 1 96 ? 12.121 -3.191 -5.543 1.00 96.06 96 GLY A CA 1
ATOM 755 C C . GLY A 1 96 ? 11.905 -4.008 -6.827 1.00 96.06 96 GLY A C 1
ATOM 756 O O . GLY A 1 96 ? 12.305 -5.167 -6.916 1.00 96.06 96 GLY A O 1
ATOM 757 N N . CYS A 1 97 ? 11.216 -3.418 -7.807 1.00 97.62 97 CYS A N 1
ATOM 758 C CA . CYS A 1 97 ? 10.969 -4.014 -9.116 1.00 97.62 97 CYS A CA 1
ATOM 759 C C . CYS A 1 97 ? 12.120 -3.684 -10.082 1.00 97.62 97 CYS A C 1
ATOM 761 O O . CYS A 1 97 ? 12.384 -2.514 -10.368 1.00 97.62 97 CYS A O 1
ATOM 763 N N . GLU A 1 98 ? 12.791 -4.695 -10.631 1.00 97.75 98 GLU A N 1
ATOM 764 C CA . GLU A 1 98 ? 13.930 -4.503 -11.540 1.00 97.75 98 GLU A CA 1
ATOM 765 C C . GLU A 1 98 ? 13.517 -4.580 -13.017 1.00 97.75 98 GLU A C 1
ATOM 767 O O . GLU A 1 98 ? 12.930 -5.562 -13.479 1.00 97.75 98 GLU A O 1
ATOM 772 N N . SER A 1 99 ? 13.867 -3.545 -13.779 1.00 97.06 99 SER A N 1
ATOM 773 C CA . SER A 1 99 ? 13.619 -3.435 -15.221 1.00 97.06 99 SER A CA 1
ATOM 774 C C . SER A 1 99 ? 14.693 -2.552 -15.869 1.00 97.06 99 SER A C 1
ATOM 776 O O . SER A 1 99 ? 15.491 -1.930 -15.167 1.00 97.06 99 SER A O 1
ATOM 778 N N . VAL A 1 100 ? 14.736 -2.499 -17.204 1.00 96.88 100 VAL A N 1
ATOM 779 C CA . VAL A 1 100 ? 15.707 -1.664 -17.938 1.00 96.88 100 VAL A CA 1
ATOM 780 C C . VAL A 1 100 ? 15.420 -0.168 -17.754 1.00 96.88 100 VAL A C 1
ATOM 782 O O . VAL A 1 100 ? 16.344 0.644 -17.751 1.00 96.88 100 VAL A O 1
ATOM 785 N N . SER A 1 101 ? 14.153 0.206 -17.572 1.00 96.12 101 SER A N 1
ATOM 786 C CA . SER A 1 101 ? 13.716 1.586 -17.378 1.00 96.12 101 SER A CA 1
ATOM 787 C C . SER A 1 101 ? 12.370 1.636 -16.655 1.00 96.12 101 SER A C 1
ATOM 789 O O . SER A 1 101 ? 11.598 0.685 -16.707 1.00 96.12 101 SER A O 1
ATOM 791 N N . ALA A 1 102 ? 12.023 2.778 -16.052 1.00 94.12 102 ALA A N 1
ATOM 792 C CA . ALA A 1 102 ? 10.724 2.956 -15.391 1.00 94.12 102 ALA A CA 1
ATOM 793 C C . ALA A 1 102 ? 9.513 2.714 -16.325 1.00 94.12 102 ALA A C 1
ATOM 795 O O . ALA A 1 102 ? 8.412 2.415 -15.863 1.00 94.12 102 ALA A O 1
ATOM 796 N N . THR A 1 103 ? 9.707 2.848 -17.639 1.00 95.12 103 THR A N 1
ATOM 797 C CA . THR A 1 103 ? 8.689 2.650 -18.681 1.00 95.12 103 THR A CA 1
ATOM 798 C C . THR A 1 103 ? 8.633 1.224 -19.227 1.00 95.12 103 THR A C 1
ATOM 800 O O . THR A 1 103 ? 7.898 0.964 -20.174 1.00 95.12 103 THR A O 1
ATOM 803 N N . GLU A 1 104 ? 9.374 0.291 -18.636 1.00 96.50 104 GLU A N 1
ATOM 804 C CA . GLU A 1 104 ? 9.342 -1.122 -18.996 1.00 96.50 104 GLU A CA 1
ATOM 805 C C . GLU A 1 104 ? 8.869 -1.977 -17.821 1.00 96.50 104 GLU A C 1
ATOM 807 O O . GLU A 1 104 ? 9.215 -1.733 -16.667 1.00 96.50 104 GLU A O 1
ATOM 812 N N . ALA A 1 105 ? 8.071 -3.003 -18.119 1.00 96.81 105 ALA A N 1
ATOM 813 C CA . ALA A 1 105 ? 7.631 -3.955 -17.109 1.00 96.81 105 ALA A CA 1
ATOM 814 C C . ALA A 1 105 ? 8.813 -4.825 -16.632 1.00 96.81 105 ALA A C 1
ATOM 816 O O . ALA A 1 105 ? 9.626 -5.271 -17.455 1.00 96.81 105 ALA A O 1
ATOM 817 N N . PRO A 1 106 ? 8.913 -5.122 -15.325 1.00 97.56 106 PRO A N 1
ATOM 818 C CA . PRO A 1 106 ? 9.877 -6.086 -14.821 1.00 97.56 106 PRO A CA 1
ATOM 819 C C . PRO A 1 106 ? 9.559 -7.484 -15.368 1.00 97.56 106 PRO A C 1
ATOM 821 O O . PRO A 1 106 ? 8.412 -7.835 -15.638 1.00 97.56 106 PRO A O 1
ATOM 824 N N . ARG A 1 107 ? 10.591 -8.319 -15.522 1.00 96.62 107 ARG A N 1
ATOM 825 C CA . ARG A 1 107 ? 10.432 -9.720 -15.974 1.00 96.62 107 ARG A CA 1
ATOM 826 C C . ARG A 1 107 ? 10.329 -10.726 -14.827 1.00 96.62 107 ARG A C 1
ATOM 828 O O . ARG A 1 107 ? 10.112 -11.909 -15.074 1.00 96.62 107 ARG A O 1
ATOM 835 N N . LYS A 1 108 ? 10.553 -10.274 -13.595 1.00 97.25 108 LYS A N 1
ATOM 836 C CA .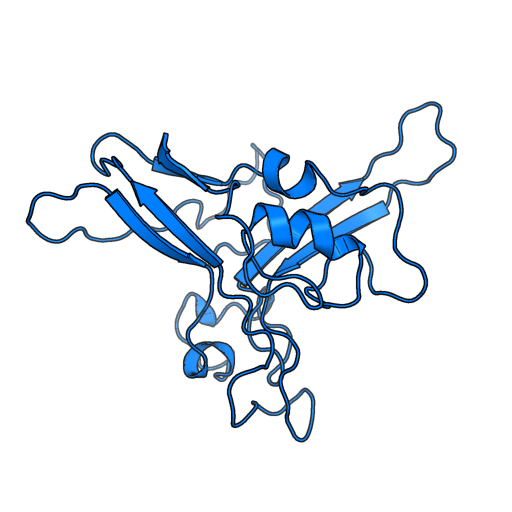 LYS A 1 108 ? 10.532 -11.069 -12.365 1.00 97.25 108 LYS A CA 1
ATOM 837 C C . LYS A 1 108 ? 9.739 -10.321 -11.306 1.00 97.25 108 LYS A C 1
ATOM 839 O O . LYS A 1 108 ? 9.641 -9.098 -11.378 1.00 97.25 108 LYS A O 1
ATOM 844 N N . GLU A 1 109 ? 9.225 -11.064 -10.334 1.00 96.88 109 GLU A N 1
ATOM 845 C CA . GLU A 1 109 ? 8.542 -10.485 -9.182 1.00 96.88 109 GLU A CA 1
ATOM 846 C C . GLU A 1 109 ? 9.429 -9.460 -8.471 1.00 96.88 109 GLU A C 1
ATOM 848 O O . GLU A 1 109 ? 10.644 -9.639 -8.350 1.00 96.88 109 GLU A O 1
ATOM 853 N N . CYS A 1 110 ? 8.803 -8.379 -8.014 1.00 97.62 110 CYS A N 1
ATOM 854 C CA . CYS A 1 110 ? 9.469 -7.363 -7.218 1.00 97.62 110 CYS A CA 1
ATOM 855 C C . CYS A 1 110 ? 9.890 -7.941 -5.863 1.00 97.62 110 CYS A C 1
ATOM 857 O O . CYS A 1 110 ? 9.182 -8.782 -5.307 1.00 97.62 110 CYS A O 1
ATOM 859 N N . SER A 1 111 ? 11.004 -7.468 -5.301 1.00 96.25 111 SER A N 1
ATOM 860 C CA . SER A 1 111 ? 11.465 -7.944 -3.987 1.00 96.25 111 SER A CA 1
ATOM 861 C C . SER A 1 111 ? 10.493 -7.596 -2.854 1.00 96.25 111 SER A C 1
ATOM 863 O O . SER A 1 111 ? 10.397 -8.342 -1.881 1.00 96.25 111 SER A O 1
ATOM 865 N N . ALA A 1 112 ? 9.731 -6.509 -3.006 1.00 96.62 112 ALA A N 1
ATOM 866 C CA . ALA A 1 112 ? 8.649 -6.115 -2.117 1.00 96.62 112 ALA A CA 1
ATOM 867 C C . ALA A 1 112 ? 7.336 -6.022 -2.916 1.00 96.62 112 ALA A C 1
ATOM 869 O O . ALA A 1 112 ? 6.945 -4.945 -3.373 1.00 96.62 112 ALA A O 1
ATOM 870 N N . PRO A 1 113 ? 6.616 -7.143 -3.121 1.00 96.88 113 PRO A N 1
ATOM 871 C CA . PRO A 1 113 ? 5.368 -7.121 -3.876 1.00 96.88 113 PRO A CA 1
ATOM 872 C C . PRO A 1 113 ? 4.256 -6.376 -3.125 1.00 96.88 113 PRO A C 1
ATOM 874 O O . PRO A 1 113 ? 3.322 -5.917 -3.769 1.00 96.88 113 PRO A O 1
ATOM 877 N N . ASN A 1 114 ? 4.366 -6.219 -1.796 1.00 97.44 114 ASN A N 1
ATOM 878 C CA . ASN A 1 114 ? 3.471 -5.434 -0.932 1.00 97.44 114 ASN A CA 1
ATOM 879 C C . ASN A 1 114 ? 1.984 -5.822 -1.038 1.00 97.44 114 ASN A C 1
ATOM 881 O O . ASN A 1 114 ? 1.086 -4.980 -1.024 1.00 97.44 114 ASN A O 1
ATOM 885 N N . LEU A 1 115 ? 1.724 -7.130 -1.122 1.00 97.25 115 LEU A N 1
ATOM 886 C CA . LEU A 1 115 ? 0.379 -7.700 -1.180 1.00 97.25 115 LEU A CA 1
ATOM 887 C C . LEU A 1 115 ? -0.196 -7.880 0.229 1.00 97.25 115 LEU A C 1
ATOM 889 O O . LEU A 1 115 ? 0.235 -8.753 0.985 1.00 97.25 115 LEU A O 1
ATOM 893 N N . VAL A 1 116 ? -1.214 -7.093 0.577 1.00 97.75 116 VAL A N 1
ATOM 894 C CA . VAL A 1 116 ? -1.845 -7.174 1.902 1.00 97.75 116 VAL A CA 1
ATOM 895 C C . VAL A 1 116 ? -2.785 -8.365 1.950 1.00 97.75 116 VAL A C 1
ATOM 897 O O . VAL A 1 116 ? -3.780 -8.402 1.230 1.00 97.75 116 VAL A O 1
ATOM 900 N N . THR A 1 117 ? -2.530 -9.310 2.851 1.00 97.12 117 THR A N 1
ATOM 901 C CA . THR A 1 117 ? -3.471 -10.402 3.123 1.00 97.12 117 THR A CA 1
ATOM 902 C C . THR A 1 117 ? -4.439 -10.008 4.234 1.00 97.12 117 THR A C 1
ATOM 904 O O . THR A 1 117 ? -4.049 -9.816 5.383 1.00 97.12 117 THR A O 1
ATOM 907 N N . VAL A 1 118 ? -5.731 -9.978 3.917 1.00 97.06 118 VAL A N 1
ATOM 908 C CA . VAL A 1 118 ? -6.807 -9.764 4.886 1.00 97.06 118 VAL A CA 1
ATOM 909 C C . VAL A 1 118 ? -7.464 -11.101 5.197 1.00 97.06 118 VAL A C 1
ATOM 911 O O . VAL A 1 118 ? -7.962 -11.766 4.295 1.00 97.06 118 VAL A O 1
ATOM 914 N N . THR A 1 119 ? -7.494 -11.491 6.471 1.00 96.50 119 THR A N 1
ATOM 915 C CA . THR A 1 119 ? -8.243 -12.663 6.950 1.00 96.50 119 THR A CA 1
ATOM 916 C C . THR A 1 119 ? -9.188 -12.234 8.063 1.00 96.50 119 THR A C 1
ATOM 918 O O . THR A 1 119 ? -8.744 -11.726 9.089 1.00 96.50 119 THR A O 1
ATOM 921 N N . LEU A 1 120 ? -10.487 -12.442 7.860 1.00 95.81 120 LEU A N 1
ATOM 922 C CA . LEU A 1 120 ? -11.542 -12.139 8.822 1.00 95.81 120 LEU A CA 1
ATOM 923 C C . LEU A 1 120 ? -12.249 -13.450 9.196 1.00 95.81 120 LEU A C 1
ATOM 925 O O . LEU A 1 120 ? -13.139 -13.896 8.460 1.00 95.81 120 LEU A O 1
ATOM 929 N N . PRO A 1 121 ? -11.833 -14.111 10.291 1.00 94.25 121 PRO A N 1
ATOM 930 C CA . PRO A 1 121 ? -12.530 -15.288 10.789 1.00 94.25 121 PRO A CA 1
ATOM 931 C C . PRO A 1 121 ? -13.896 -14.891 11.358 1.00 94.25 121 PRO A C 1
ATOM 933 O O . PRO A 1 121 ? -14.100 -13.757 11.786 1.00 94.25 121 PRO A O 1
ATOM 936 N N . ASN A 1 122 ? -14.823 -15.845 11.389 1.00 92.88 122 ASN A N 1
ATOM 937 C CA . ASN A 1 122 ? -16.196 -15.683 11.871 1.00 92.88 122 ASN A CA 1
ATOM 938 C C . ASN A 1 122 ? -16.966 -14.553 11.163 1.00 92.88 122 ASN A C 1
ATOM 940 O O . ASN A 1 122 ? -17.807 -13.899 11.773 1.00 92.88 122 ASN A O 1
ATOM 944 N N . PHE A 1 123 ? -16.658 -14.314 9.885 1.00 92.44 123 PHE A N 1
ATOM 945 C CA . PHE A 1 123 ? -17.329 -13.311 9.064 1.00 92.44 123 PHE A CA 1
ATOM 946 C C . PHE A 1 123 ? -18.542 -13.910 8.345 1.00 92.44 123 PHE A C 1
ATOM 948 O O . PHE A 1 123 ? -18.384 -14.828 7.535 1.00 92.44 123 PHE A O 1
ATOM 955 N N . ASP A 1 124 ? -19.731 -13.361 8.599 1.00 88.31 124 ASP A N 1
ATOM 956 C CA . ASP A 1 124 ? -20.960 -13.694 7.879 1.00 88.31 124 ASP A CA 1
ATOM 957 C C . ASP A 1 124 ? -21.289 -12.602 6.847 1.00 88.31 124 ASP A C 1
ATOM 959 O O . ASP A 1 124 ? -21.794 -11.537 7.210 1.00 88.31 124 ASP A O 1
ATOM 963 N N . PRO A 1 125 ? -21.082 -12.852 5.543 1.00 85.12 125 PRO A N 1
ATOM 964 C CA . PRO A 1 125 ? -21.346 -11.857 4.508 1.00 85.12 125 PRO A CA 1
ATOM 965 C C . PRO A 1 125 ? -22.830 -11.530 4.303 1.00 85.12 125 PRO A C 1
ATOM 967 O O . PRO A 1 125 ? -23.142 -10.623 3.535 1.00 85.12 125 PRO A O 1
ATOM 970 N N . SER A 1 126 ? -23.750 -12.278 4.924 1.00 84.62 126 SER A N 1
ATOM 971 C CA . SER A 1 126 ? -25.181 -11.955 4.920 1.00 84.62 126 SER A CA 1
ATOM 972 C C . SER A 1 126 ? -25.570 -10.946 6.002 1.00 84.62 126 SER A C 1
ATOM 974 O O . SER A 1 126 ? -26.607 -10.301 5.872 1.00 84.62 126 SER A O 1
ATOM 976 N N . GLN A 1 127 ? -24.744 -10.803 7.043 1.00 88.56 127 GLN A N 1
ATOM 977 C CA . GLN A 1 127 ? -24.996 -9.925 8.190 1.00 88.56 127 GLN A CA 1
ATOM 978 C C . GLN A 1 127 ? -23.967 -8.798 8.314 1.00 88.56 127 GLN A C 1
ATOM 980 O O . GLN A 1 127 ? -24.234 -7.806 8.985 1.00 88.56 127 GLN A O 1
ATOM 985 N N . GLN A 1 128 ? -22.794 -8.942 7.693 1.00 90.88 128 GLN A N 1
ATOM 986 C CA . GLN A 1 128 ? -21.651 -8.065 7.911 1.00 90.88 128 GLN A CA 1
ATOM 987 C C . GLN A 1 128 ? -21.082 -7.502 6.613 1.00 90.88 128 GLN A C 1
ATOM 989 O O . GLN A 1 128 ? -21.159 -8.084 5.530 1.00 90.88 128 GLN A O 1
ATOM 994 N N . THR A 1 129 ? -20.413 -6.367 6.766 1.00 89.75 129 THR A N 1
ATOM 995 C CA . THR A 1 129 ? -19.651 -5.676 5.731 1.00 89.75 129 THR A CA 1
ATOM 996 C C . THR A 1 129 ? -18.190 -5.575 6.137 1.00 89.75 129 THR A C 1
ATOM 998 O O . THR A 1 129 ? -17.861 -5.404 7.312 1.00 89.75 129 THR A O 1
ATOM 1001 N N . VAL A 1 130 ? -17.288 -5.670 5.162 1.00 91.50 130 VAL A N 1
ATOM 1002 C CA . VAL A 1 130 ? -15.874 -5.368 5.397 1.00 91.50 130 VAL A CA 1
ATOM 1003 C C . VAL A 1 130 ? -15.700 -3.857 5.350 1.00 91.50 130 VAL A C 1
ATOM 1005 O O . VAL A 1 130 ? -16.035 -3.224 4.351 1.00 91.50 130 VAL A O 1
ATOM 1008 N N . LYS A 1 131 ? -15.172 -3.277 6.427 1.00 90.12 131 LYS A N 1
ATOM 1009 C CA . LYS A 1 131 ? -14.869 -1.847 6.521 1.00 90.12 131 LYS A CA 1
ATOM 1010 C C . LYS A 1 131 ? -13.372 -1.631 6.649 1.00 90.12 131 LYS A C 1
ATOM 1012 O O . LYS A 1 131 ? -12.707 -2.376 7.366 1.00 90.12 131 LYS A O 1
ATOM 1017 N N . LEU A 1 132 ? -12.885 -0.586 5.987 1.00 90.94 132 LEU A N 1
ATOM 1018 C CA . LEU A 1 132 ? -11.544 -0.048 6.170 1.00 90.94 132 LEU A CA 1
ATOM 1019 C C . LEU A 1 132 ? -11.584 1.077 7.212 1.00 90.94 132 LEU A C 1
ATOM 1021 O O . LEU A 1 132 ? -12.319 2.052 7.052 1.00 90.94 132 LEU A O 1
ATOM 1025 N N . ASP A 1 133 ? -10.795 0.948 8.271 1.00 91.81 133 ASP A N 1
ATOM 1026 C CA . ASP A 1 133 ? -10.640 1.955 9.313 1.00 91.81 133 ASP A CA 1
ATOM 1027 C C . ASP A 1 133 ? -9.484 2.901 8.969 1.00 91.81 133 ASP A C 1
ATOM 1029 O O . ASP A 1 133 ? -8.315 2.603 9.211 1.00 91.81 133 ASP A O 1
ATOM 1033 N N . ILE A 1 134 ? -9.818 4.064 8.404 1.00 88.25 134 ILE A N 1
ATOM 1034 C CA . ILE A 1 134 ? -8.818 5.068 8.013 1.00 88.25 134 ILE A CA 1
ATOM 1035 C C . ILE A 1 134 ? -8.071 5.637 9.228 1.00 88.25 134 ILE A C 1
ATOM 1037 O O . ILE A 1 134 ? -6.898 5.980 9.106 1.00 88.25 134 ILE A O 1
ATOM 1041 N N . ARG A 1 135 ? -8.697 5.702 10.414 1.00 89.06 135 ARG A N 1
ATOM 1042 C CA . ARG A 1 135 ? -8.003 6.174 11.625 1.00 89.06 135 ARG A CA 1
ATOM 1043 C C . ARG A 1 135 ? -6.916 5.190 12.034 1.00 89.06 135 ARG A C 1
ATOM 1045 O O . ARG A 1 135 ? -5.834 5.619 12.415 1.00 89.06 135 ARG A O 1
ATOM 1052 N N . GLN A 1 136 ? -7.194 3.893 11.913 1.00 94.25 136 GLN A N 1
ATOM 1053 C CA . GLN A 1 136 ? -6.228 2.845 12.232 1.00 94.25 136 GLN A CA 1
ATOM 1054 C C . GLN A 1 136 ? -5.002 2.871 11.308 1.00 94.25 136 GLN A C 1
ATOM 1056 O O . GLN A 1 136 ? -3.915 2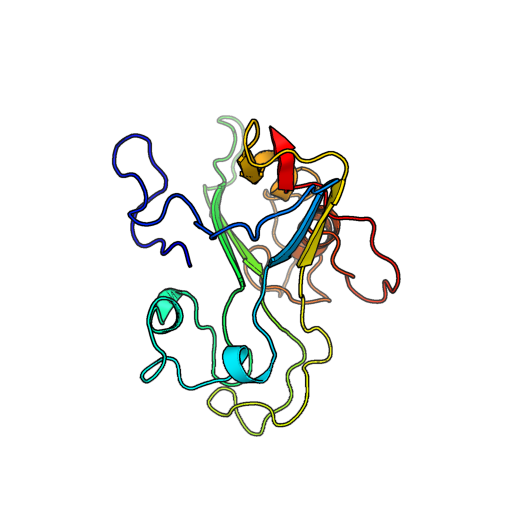.533 11.764 1.00 94.25 136 GLN A O 1
ATOM 1061 N N . ILE A 1 137 ? -5.154 3.294 10.045 1.00 95.25 137 ILE A N 1
ATOM 1062 C CA . ILE A 1 137 ? -4.037 3.382 9.085 1.00 95.25 137 ILE A CA 1
ATOM 1063 C C . ILE A 1 137 ? -2.936 4.316 9.599 1.00 95.25 137 ILE A C 1
ATOM 1065 O O . ILE A 1 137 ? -1.764 3.980 9.502 1.00 95.25 137 ILE A O 1
ATOM 1069 N N . LEU A 1 138 ? -3.314 5.470 10.154 1.00 93.94 138 LEU A N 1
ATOM 1070 C CA . LEU A 1 138 ? -2.380 6.512 10.597 1.00 93.94 138 LEU A CA 1
ATOM 1071 C C . LEU A 1 138 ? -2.101 6.464 12.109 1.00 93.94 138 LEU A C 1
ATOM 1073 O O . LEU A 1 138 ? -1.445 7.354 12.638 1.00 93.94 138 LEU A O 1
ATOM 1077 N N . ALA A 1 139 ? -2.615 5.461 12.830 1.00 93.12 139 ALA A N 1
ATOM 1078 C CA . ALA A 1 139 ? -2.635 5.456 14.296 1.00 93.12 139 ALA A CA 1
ATOM 1079 C C . ALA A 1 139 ? -1.240 5.438 14.948 1.00 93.12 139 ALA A C 1
ATOM 1081 O O . ALA A 1 139 ? -1.099 5.854 16.097 1.00 93.12 139 ALA A O 1
ATOM 1082 N N . THR A 1 140 ? -0.231 4.938 14.234 1.00 92.31 140 THR A N 1
ATOM 1083 C CA . THR A 1 140 ? 1.154 4.798 14.711 1.00 92.31 140 THR A CA 1
ATOM 1084 C C . THR A 1 140 ? 2.170 5.529 13.829 1.00 92.31 140 THR A C 1
ATOM 1086 O O . THR A 1 140 ? 3.371 5.325 13.998 1.00 92.31 140 THR A O 1
ATOM 1089 N N . SER A 1 141 ? 1.709 6.383 12.910 1.00 93.25 141 SER A N 1
ATOM 1090 C CA . SER A 1 141 ? 2.566 7.222 12.067 1.00 93.25 141 SER A CA 1
ATOM 1091 C C . SER A 1 141 ? 2.575 8.657 12.587 1.00 93.25 141 SER A C 1
ATOM 1093 O O . SER A 1 141 ? 1.517 9.228 12.855 1.00 93.25 141 SER A O 1
ATOM 1095 N N . ASP A 1 142 ? 3.761 9.256 12.700 1.00 92.06 142 ASP A N 1
ATOM 1096 C CA . ASP A 1 142 ? 3.868 10.704 12.863 1.00 92.06 142 ASP A CA 1
ATOM 1097 C C . ASP A 1 142 ? 3.641 11.366 11.503 1.00 92.06 142 ASP A C 1
ATOM 1099 O O . ASP A 1 142 ? 4.488 11.307 10.625 1.00 92.06 142 ASP A O 1
ATOM 1103 N N . VAL A 1 143 ? 2.469 11.972 11.325 1.00 91.88 143 VAL A N 1
ATOM 1104 C CA . VAL A 1 143 ? 2.114 12.681 10.086 1.00 91.88 143 VAL A CA 1
ATOM 1105 C C . VAL A 1 143 ? 2.515 14.156 10.116 1.00 91.88 143 VAL A C 1
ATOM 1107 O O . VAL A 1 143 ? 2.237 14.874 9.165 1.00 91.88 143 VAL A O 1
ATOM 1110 N N . SER A 1 144 ? 3.094 14.642 11.219 1.00 89.00 144 SER A N 1
ATOM 1111 C CA . SER A 1 144 ? 3.475 16.053 11.374 1.00 89.00 144 SER A CA 1
ATOM 1112 C C . SER A 1 144 ? 4.853 16.373 10.801 1.00 89.00 144 SER A C 1
ATOM 1114 O O . SER A 1 144 ? 5.181 17.543 10.579 1.00 89.00 144 SER A O 1
ATOM 1116 N N . THR A 1 145 ? 5.658 15.340 10.566 1.00 89.44 145 THR A N 1
ATOM 1117 C CA . THR A 1 145 ? 7.008 15.439 10.028 1.00 89.44 145 THR A CA 1
ATOM 1118 C C . THR A 1 145 ? 7.179 14.470 8.864 1.00 89.44 145 THR A C 1
ATOM 1120 O O . THR A 1 145 ? 6.388 13.552 8.684 1.00 89.44 145 THR A O 1
ATOM 1123 N N . ASN A 1 146 ? 8.189 14.735 8.039 1.00 94.56 146 ASN A N 1
ATOM 1124 C CA . ASN A 1 146 ? 8.613 13.840 6.972 1.00 94.56 146 ASN A CA 1
ATOM 1125 C C . ASN A 1 146 ? 10.055 13.439 7.234 1.00 94.56 146 ASN A C 1
ATOM 1127 O O . ASN A 1 146 ? 10.871 14.298 7.605 1.00 94.56 146 ASN A O 1
ATOM 1131 N N . GLN A 1 147 ? 10.405 12.188 6.965 1.00 95.81 147 GLN A N 1
ATOM 1132 C CA . GLN A 1 147 ? 11.788 11.760 6.984 1.00 95.81 147 GLN A CA 1
ATOM 1133 C C . GLN A 1 147 ? 12.619 12.629 6.014 1.00 95.81 147 GLN A C 1
ATOM 1135 O O . GLN A 1 147 ? 12.219 12.903 4.877 1.00 95.81 147 GLN A O 1
ATOM 1140 N N . PRO A 1 148 ? 13.797 13.125 6.433 1.00 95.62 148 PRO A N 1
ATOM 1141 C CA . PRO A 1 148 ? 14.654 13.888 5.540 1.00 95.62 148 PRO A CA 1
ATOM 1142 C C . PRO A 1 148 ? 15.127 13.054 4.345 1.00 95.62 148 PRO A C 1
ATOM 1144 O O . PRO A 1 148 ? 15.613 11.938 4.513 1.00 95.62 148 PRO A O 1
ATOM 1147 N N . LYS A 1 149 ? 15.103 13.666 3.154 1.00 94.88 149 LYS A N 1
ATOM 1148 C CA . LYS A 1 149 ? 15.572 13.078 1.883 1.00 94.88 149 LYS A CA 1
ATOM 1149 C C . LYS A 1 149 ? 14.763 11.865 1.396 1.00 94.88 149 LYS A C 1
ATOM 1151 O O . LYS A 1 149 ? 15.278 11.104 0.583 1.00 94.88 149 LYS A O 1
ATOM 1156 N N . THR A 1 150 ? 13.519 11.719 1.840 1.00 96.12 150 THR A N 1
ATOM 1157 C CA . THR A 1 150 ? 12.554 10.766 1.275 1.00 96.12 150 THR A CA 1
ATOM 1158 C C . THR A 1 150 ? 11.427 11.501 0.550 1.00 96.12 150 THR A C 1
ATOM 1160 O O . THR A 1 150 ? 11.407 12.737 0.481 1.00 96.12 150 THR A O 1
ATOM 1163 N N . ALA A 1 151 ? 10.524 10.744 -0.073 1.00 94.38 151 ALA A N 1
ATOM 1164 C CA . ALA A 1 151 ? 9.311 11.309 -0.644 1.00 94.38 151 ALA A CA 1
ATOM 1165 C C . ALA A 1 151 ? 8.386 11.838 0.473 1.00 94.38 151 ALA A C 1
ATOM 1167 O O . ALA A 1 151 ? 8.527 11.438 1.623 1.00 94.38 151 ALA A O 1
ATOM 1168 N N . PRO A 1 152 ? 7.434 12.733 0.158 1.00 94.81 152 PRO A N 1
ATOM 1169 C CA . PRO A 1 152 ? 6.399 13.112 1.108 1.00 94.81 152 PRO A CA 1
ATOM 1170 C C . PRO A 1 152 ? 5.547 11.911 1.542 1.00 94.81 152 PRO A C 1
ATOM 1172 O O . PRO A 1 152 ? 5.029 11.203 0.677 1.00 94.81 152 PRO A O 1
ATOM 1175 N N . GLY A 1 153 ? 5.317 11.747 2.844 1.00 96.31 153 GLY A N 1
ATOM 1176 C CA . GLY A 1 153 ? 4.474 10.696 3.407 1.00 96.31 153 GLY A CA 1
ATOM 1177 C C . GLY A 1 153 ? 4.996 9.291 3.118 1.00 96.31 153 GLY A C 1
ATOM 1178 O O . GLY A 1 153 ? 6.193 9.059 3.075 1.00 96.31 153 GLY A O 1
ATOM 1179 N N . CYS A 1 154 ? 4.092 8.333 2.906 1.00 97.88 154 CYS A N 1
ATOM 1180 C CA . CYS A 1 154 ? 4.472 6.959 2.600 1.00 97.88 154 CYS A CA 1
ATOM 1181 C C . CYS A 1 154 ? 4.246 6.604 1.125 1.00 97.88 154 CYS A C 1
ATOM 1183 O O . CYS A 1 154 ? 3.103 6.534 0.665 1.00 97.88 154 CYS A O 1
ATOM 1185 N N . MET A 1 155 ? 5.333 6.268 0.423 1.00 97.44 155 MET A N 1
ATOM 1186 C CA . MET A 1 155 ? 5.337 5.810 -0.978 1.00 97.44 155 MET A CA 1
ATOM 1187 C C . MET A 1 155 ? 5.798 4.350 -1.151 1.00 97.44 155 MET A C 1
ATOM 1189 O O . MET A 1 155 ? 6.316 3.980 -2.199 1.00 97.44 155 MET A O 1
ATOM 1193 N N . SER A 1 156 ? 5.602 3.500 -0.136 1.00 97.69 156 SER A N 1
ATOM 1194 C CA . SER A 1 156 ? 6.030 2.082 -0.110 1.00 97.69 156 SER A CA 1
ATOM 1195 C C . SER A 1 156 ? 7.534 1.813 -0.154 1.00 97.69 156 SER A C 1
ATOM 1197 O O . SER A 1 156 ? 7.952 0.675 -0.392 1.00 97.69 156 SER A O 1
ATOM 1199 N N . ASP A 1 157 ? 8.348 2.837 0.075 1.00 95.75 157 ASP A N 1
ATOM 1200 C CA . ASP A 1 157 ? 9.793 2.684 0.183 1.00 95.75 157 ASP A CA 1
ATOM 1201 C C . ASP A 1 157 ? 10.138 1.953 1.502 1.00 95.75 157 ASP A C 1
ATOM 1203 O O . ASP A 1 157 ? 9.708 2.400 2.571 1.00 95.75 157 ASP A O 1
ATOM 1207 N N . PRO A 1 158 ? 10.862 0.815 1.461 1.00 94.38 158 PRO A N 1
ATOM 1208 C CA . PRO A 1 158 ? 11.203 0.044 2.657 1.00 94.38 158 PRO A CA 1
ATOM 1209 C C . PRO A 1 158 ? 12.200 0.745 3.595 1.00 94.38 158 PRO A C 1
ATOM 1211 O O . PRO A 1 158 ? 12.343 0.304 4.738 1.00 94.38 158 PRO A O 1
ATOM 1214 N N . ASP A 1 159 ? 12.869 1.810 3.143 1.00 95.06 159 ASP A N 1
ATOM 1215 C CA . ASP A 1 159 ? 13.834 2.587 3.929 1.00 95.06 159 ASP A CA 1
ATOM 1216 C C . ASP A 1 159 ? 13.245 3.910 4.467 1.00 95.06 159 ASP A C 1
ATOM 1218 O O . ASP A 1 159 ? 13.884 4.619 5.258 1.00 95.06 159 ASP A O 1
ATOM 1222 N N . ASP A 1 160 ? 12.005 4.231 4.091 1.00 97.38 160 ASP A N 1
ATOM 1223 C CA . ASP A 1 160 ? 11.286 5.423 4.535 1.00 97.38 160 ASP A CA 1
ATOM 1224 C C . ASP A 1 160 ? 10.468 5.148 5.804 1.00 97.38 160 ASP A C 1
ATOM 1226 O O . ASP A 1 160 ? 9.439 4.470 5.786 1.00 97.38 160 ASP A O 1
ATOM 1230 N N . GLN A 1 161 ? 10.919 5.672 6.943 1.00 97.00 161 GLN A N 1
ATOM 1231 C CA . GLN A 1 161 ? 10.281 5.473 8.243 1.00 97.00 161 GLN A CA 1
ATOM 1232 C C . GLN A 1 161 ? 8.858 6.041 8.301 1.00 97.00 161 GLN A C 1
ATOM 1234 O O . GLN A 1 161 ? 8.075 5.555 9.123 1.00 97.00 161 GLN A O 1
ATOM 1239 N N . ASP A 1 162 ? 8.479 6.962 7.409 1.00 97.25 162 ASP A N 1
ATOM 1240 C CA . ASP A 1 162 ? 7.098 7.445 7.294 1.00 97.25 162 ASP A CA 1
ATOM 1241 C C . ASP A 1 162 ? 6.136 6.305 6.887 1.00 97.25 162 ASP A C 1
ATOM 1243 O O . ASP A 1 162 ? 4.953 6.298 7.254 1.00 97.25 162 ASP A O 1
ATOM 1247 N N . CYS A 1 163 ? 6.653 5.266 6.215 1.00 97.94 163 CYS A N 1
ATOM 1248 C CA . CYS A 1 163 ? 5.914 4.056 5.864 1.00 97.94 163 CYS A CA 1
ATOM 1249 C C . CYS A 1 163 ? 5.804 3.019 6.981 1.00 97.94 163 CYS A C 1
ATOM 1251 O O . CYS A 1 163 ? 4.914 2.169 6.916 1.00 97.94 163 CYS A O 1
ATOM 1253 N N . LYS A 1 164 ? 6.648 3.063 8.017 1.00 97.00 164 LYS A N 1
ATOM 1254 C CA . LYS A 1 164 ? 6.735 1.987 9.016 1.00 97.00 164 LYS A CA 1
ATOM 1255 C C . LYS A 1 164 ? 5.400 1.701 9.705 1.00 97.00 164 LYS A C 1
ATOM 1257 O O . LYS A 1 164 ? 4.951 0.555 9.739 1.00 97.00 164 LYS A O 1
ATOM 1262 N N . GLY A 1 165 ? 4.758 2.740 10.240 1.00 96.56 165 GLY A N 1
ATOM 1263 C CA . GLY A 1 165 ? 3.463 2.614 10.919 1.00 96.56 165 GLY A CA 1
ATOM 1264 C C . GLY A 1 165 ? 2.357 2.141 9.972 1.00 96.56 165 GLY A C 1
ATOM 1265 O O . GLY A 1 165 ? 1.568 1.263 10.325 1.00 96.56 165 GLY A O 1
ATOM 1266 N N . ILE A 1 166 ? 2.368 2.641 8.733 1.00 97.62 166 ILE A N 1
ATOM 1267 C CA . ILE A 1 166 ? 1.428 2.249 7.678 1.00 97.62 166 ILE A CA 1
ATOM 1268 C C . ILE A 1 166 ? 1.571 0.758 7.359 1.00 97.62 166 ILE A C 1
ATOM 1270 O O . ILE A 1 166 ? 0.585 0.022 7.378 1.00 97.62 166 ILE A O 1
ATOM 1274 N N . PHE A 1 167 ? 2.791 0.291 7.095 1.00 98.00 167 PHE A N 1
ATOM 1275 C CA . PHE A 1 167 ? 3.064 -1.102 6.748 1.00 98.00 167 PHE A CA 1
ATOM 1276 C C . PHE A 1 167 ? 2.643 -2.041 7.876 1.00 98.00 167 PHE A C 1
ATOM 1278 O O . PHE A 1 167 ? 1.932 -3.011 7.622 1.00 98.00 167 PHE A O 1
ATOM 1285 N N . GLN A 1 168 ? 2.951 -1.693 9.128 1.00 97.00 168 GLN A N 1
ATOM 1286 C CA . GLN A 1 168 ? 2.471 -2.437 10.295 1.00 97.00 168 GLN A CA 1
ATOM 1287 C C . GLN A 1 168 ? 0.939 -2.486 10.369 1.00 97.00 168 GLN A C 1
ATOM 1289 O O . GLN A 1 168 ? 0.367 -3.549 10.611 1.00 97.00 168 GLN A O 1
ATOM 1294 N N . ALA A 1 169 ? 0.248 -1.367 10.124 1.00 97.50 169 ALA A N 1
ATOM 1295 C CA . ALA A 1 169 ? -1.213 -1.319 10.139 1.00 97.50 169 ALA A CA 1
ATOM 1296 C C . ALA A 1 169 ? -1.831 -2.237 9.067 1.00 97.50 169 ALA A C 1
ATOM 1298 O O . ALA A 1 169 ? -2.828 -2.921 9.332 1.00 97.50 169 ALA A O 1
ATOM 1299 N N . PHE A 1 170 ? -1.207 -2.302 7.889 1.00 98.06 170 PHE A N 1
ATOM 1300 C CA . PHE A 1 170 ? -1.575 -3.192 6.787 1.00 98.06 170 PHE A CA 1
ATOM 1301 C C . PHE A 1 170 ? -0.993 -4.612 6.901 1.00 98.06 170 PHE A C 1
ATOM 1303 O O . PHE A 1 170 ? -1.294 -5.448 6.055 1.00 98.06 170 PHE A O 1
ATOM 1310 N N . GLY A 1 171 ? -0.217 -4.926 7.941 1.00 97.38 171 GLY A N 1
ATOM 1311 C CA . GLY A 1 171 ? 0.403 -6.242 8.117 1.00 97.38 171 GLY A CA 1
ATOM 1312 C C . GLY A 1 171 ? 1.409 -6.609 7.021 1.00 97.38 171 GLY A C 1
ATOM 1313 O O . GLY A 1 171 ? 1.512 -7.774 6.638 1.00 97.38 171 GLY A O 1
ATOM 1314 N N . LEU A 1 172 ? 2.104 -5.610 6.478 1.00 97.56 172 LEU A N 1
ATOM 1315 C CA . LEU A 1 172 ? 3.181 -5.760 5.504 1.00 97.56 172 LEU A CA 1
ATOM 1316 C C . LEU A 1 172 ? 4.547 -5.728 6.208 1.00 97.56 172 LEU A C 1
ATOM 1318 O O . LEU A 1 172 ? 4.695 -5.007 7.196 1.00 97.56 172 LEU A O 1
ATOM 1322 N N . PRO A 1 173 ? 5.550 -6.473 5.708 1.00 96.50 173 PRO A N 1
ATOM 1323 C CA . PRO A 1 173 ? 6.910 -6.406 6.234 1.00 96.50 173 PRO A CA 1
ATOM 1324 C C . PRO A 1 173 ? 7.544 -5.055 5.899 1.00 96.50 173 PRO A C 1
ATOM 1326 O O . PRO A 1 173 ? 7.455 -4.607 4.758 1.00 96.50 173 PRO A O 1
ATOM 1329 N N . PHE A 1 174 ? 8.210 -4.422 6.865 1.00 96.44 174 PHE A N 1
ATOM 1330 C CA . PHE A 1 174 ? 8.924 -3.162 6.654 1.00 96.44 174 PHE A CA 1
ATOM 1331 C C . PHE A 1 174 ? 10.430 -3.311 6.921 1.00 96.44 174 PHE A C 1
ATOM 1333 O O . PHE A 1 174 ? 10.844 -3.904 7.922 1.00 96.44 174 PHE A O 1
ATOM 1340 N N . GLY A 1 175 ? 11.265 -2.765 6.032 1.00 93.06 175 GLY A N 1
ATOM 1341 C CA . GLY A 1 175 ? 12.717 -2.935 6.083 1.00 93.06 175 GLY A CA 1
ATOM 1342 C C . GLY A 1 175 ? 13.128 -4.413 6.037 1.00 93.06 175 GLY A C 1
ATOM 1343 O O . GLY A 1 175 ? 12.802 -5.132 5.097 1.00 93.06 175 GLY A O 1
ATOM 1344 N N . SER A 1 176 ? 13.840 -4.879 7.066 1.00 91.44 176 SER A N 1
ATOM 1345 C CA . SER A 1 176 ? 14.309 -6.269 7.190 1.00 91.44 176 SER A CA 1
ATOM 1346 C C . SER A 1 176 ? 13.352 -7.202 7.948 1.00 91.44 176 SER A C 1
ATOM 1348 O O . SER A 1 176 ? 13.711 -8.342 8.255 1.00 91.44 176 SER A O 1
ATOM 1350 N N . GLU A 1 177 ? 12.144 -6.740 8.281 1.00 92.81 177 GLU A N 1
ATOM 1351 C CA . GLU A 1 177 ? 11.131 -7.558 8.947 1.00 92.81 177 GLU A CA 1
ATOM 1352 C C . GLU A 1 177 ? 10.674 -8.721 8.055 1.00 92.81 177 GLU A C 1
ATOM 1354 O O . GLU A 1 177 ? 10.358 -8.545 6.883 1.00 92.81 177 GLU A O 1
ATOM 1359 N N . THR A 1 178 ? 10.603 -9.928 8.618 1.00 89.88 178 THR A N 1
ATOM 1360 C CA . THR A 1 178 ? 10.200 -11.146 7.884 1.00 89.88 178 THR A CA 1
ATOM 1361 C C . THR A 1 178 ? 8.865 -11.723 8.348 1.00 89.88 178 THR A C 1
ATOM 1363 O O . THR A 1 178 ? 8.310 -12.599 7.687 1.00 89.88 178 THR A O 1
ATOM 1366 N N . SER A 1 179 ? 8.335 -11.244 9.475 1.00 91.88 179 SER A N 1
ATOM 1367 C CA . SER A 1 179 ? 7.109 -11.758 10.088 1.00 91.88 179 SER A CA 1
ATOM 1368 C C . SER A 1 179 ? 6.271 -10.617 10.677 1.00 91.88 179 SER A C 1
ATOM 1370 O O . SER A 1 179 ? 6.195 -10.495 11.903 1.00 91.88 179 SER A O 1
ATOM 1372 N N . PRO A 1 180 ? 5.635 -9.793 9.826 1.00 93.25 180 PRO A N 1
ATOM 1373 C CA . PRO A 1 180 ? 4.752 -8.732 10.288 1.00 93.25 180 PRO A CA 1
ATOM 1374 C C . PRO A 1 180 ? 3.517 -9.289 11.011 1.00 93.25 180 PRO A C 1
ATOM 1376 O O . PRO A 1 180 ? 3.098 -10.428 10.761 1.00 93.25 180 PRO A O 1
ATOM 1379 N N . PRO A 1 181 ? 2.892 -8.498 11.902 1.00 92.38 181 PRO A N 1
ATOM 1380 C CA . PRO A 1 181 ? 1.599 -8.854 12.469 1.00 92.38 181 PRO A CA 1
ATOM 1381 C C . PRO A 1 181 ? 0.523 -8.923 11.375 1.00 92.38 181 PRO A C 1
ATOM 1383 O O . PRO A 1 181 ? 0.674 -8.384 10.281 1.00 92.38 181 PRO A O 1
ATOM 1386 N N . ALA A 1 182 ? -0.615 -9.549 11.682 1.00 95.69 182 ALA A N 1
ATOM 1387 C CA . ALA A 1 182 ? -1.774 -9.464 10.800 1.00 95.69 182 ALA A CA 1
ATOM 1388 C C . ALA A 1 182 ? -2.259 -8.009 10.675 1.00 95.69 182 ALA A C 1
ATOM 1390 O O . ALA A 1 182 ? -2.218 -7.244 11.641 1.00 95.69 182 ALA A O 1
ATOM 1391 N N . GLN A 1 183 ? -2.782 -7.659 9.499 1.00 97.12 183 GLN A N 1
ATOM 1392 C CA . GLN A 1 183 ? -3.386 -6.351 9.254 1.00 97.12 183 GLN A CA 1
ATOM 1393 C C . GLN A 1 183 ? -4.467 -6.019 10.303 1.00 97.12 183 GLN A C 1
ATOM 1395 O O . GLN A 1 183 ? -5.219 -6.898 10.736 1.00 97.12 183 GLN A O 1
ATOM 1400 N N . SER A 1 184 ? -4.583 -4.744 10.679 1.00 96.69 184 SER A N 1
ATOM 1401 C CA . SER A 1 184 ? -5.527 -4.266 11.708 1.00 96.69 184 SER A CA 1
ATOM 1402 C C . SER A 1 184 ? -6.583 -3.275 11.195 1.00 96.69 184 SER A C 1
ATOM 1404 O O . SER A 1 184 ? -7.483 -2.876 11.950 1.00 96.69 184 SER A O 1
ATOM 1406 N N . VAL A 1 185 ? -6.488 -2.895 9.916 1.00 96.50 185 VAL A N 1
ATOM 1407 C CA . VAL A 1 185 ? -7.254 -1.810 9.281 1.00 96.50 185 VAL A CA 1
ATOM 1408 C C . VAL A 1 185 ? -8.573 -2.279 8.656 1.00 96.50 185 VAL A C 1
ATOM 1410 O O . VAL A 1 185 ? -9.537 -1.521 8.633 1.00 96.50 185 VAL A O 1
ATOM 1413 N N . PHE A 1 186 ? -8.672 -3.529 8.205 1.00 96.00 186 PHE A N 1
ATOM 1414 C CA . PHE A 1 186 ? -9.900 -4.149 7.707 1.00 96.00 186 PHE A CA 1
ATOM 1415 C C . PHE A 1 186 ? -10.582 -4.959 8.806 1.00 96.00 186 PHE A C 1
ATOM 1417 O O . PHE A 1 186 ? -9.948 -5.792 9.457 1.00 96.00 186 PHE A O 1
ATOM 1424 N N . ARG A 1 187 ? -11.889 -4.747 8.993 1.00 94.44 187 ARG A N 1
ATOM 1425 C CA . ARG A 1 187 ? -12.705 -5.452 9.998 1.00 94.44 187 ARG A CA 1
ATOM 1426 C C . ARG A 1 187 ? -14.092 -5.776 9.453 1.00 94.44 187 ARG A C 1
ATOM 1428 O O . ARG A 1 187 ? -14.646 -4.997 8.681 1.00 94.44 187 ARG A O 1
ATOM 1435 N N . GLY A 1 188 ? -14.664 -6.896 9.894 1.00 91.56 188 GLY A N 1
ATOM 1436 C CA . GLY A 1 188 ? -16.078 -7.204 9.677 1.00 91.56 188 GLY A CA 1
ATOM 1437 C C . GLY A 1 188 ? -16.954 -6.449 10.674 1.00 91.56 188 GLY A C 1
ATOM 1438 O O . GLY A 1 188 ? -16.670 -6.485 11.872 1.00 91.56 188 GLY A O 1
ATOM 1439 N N . ARG A 1 189 ? -17.985 -5.748 10.196 1.00 82.69 189 ARG A N 1
ATOM 1440 C CA . ARG A 1 189 ? -19.002 -5.093 11.030 1.00 82.69 189 ARG A CA 1
ATOM 1441 C C . ARG A 1 189 ? -20.397 -5.312 10.489 1.00 82.69 189 ARG A C 1
ATOM 1443 O O . ARG A 1 189 ? -20.565 -5.167 9.255 1.00 82.69 189 ARG A O 1
#

InterPro domains:
  IPR023977 Copper-binding protein MbnP-like [TIGR04052] (5-187)
  IPR046863 Copper-binding protein MbnP-like domain [PF20243] (23-156)

Radius of gyration: 17.67 Å; chains: 1; bounding box: 41×51×41 Å